Protein AF-A0A8C7BFH2-F1 (afdb_monomer_lite)

Foldseek 3Di:
DFLPDFWFKKWWKKFFDADPVRNDTDIDIDIDTGNDQVVVVVVVQVVCCVVPVGHPVGMDTPDIDTDDDPFLPDKFKKKWWKWFAAPVGIDIDIDIDIHSDQRRRVSVVQVCCCVPRVTGPVRMDTPDMDTDDLVPDDDPVSVVVVDPDDDPDDDDDDPDPDPDDDDDPDDPPDPPDDDDDDDPDDDDDDDDDDDDDDDDDDDDDDDDDDDDDDDDD

InterPro domains:
  IPR021138 Large ribosomal subunit protein eL20, eukaryota [PTHR10052] (1-149)
  IPR023573 Large ribosomal subunit protein eL20 domain [PF01775] (7-130)
  IPR028877 Large ribosomal subunit protein eL20 [MF_00273] (7-70)

Secondary structure (DSSP, 8-state):
----S--EEEEEEEEEPP-SS-SSPPPEEEEEEESSHHHHHHHHHHHHHHHH---GGGEEEEEEEEE--S-TTS-EEEEEEEEEE-SS-EEEEEEEEEESSHHHHHHHHHHHHHHHH---GGGEEEEEEEE--GGG---HHHHGGGS------PPP-------------------------------PPPP-----------------PPPPPPP--

Sequence (217 aa):
MKASGTLREYKVVGRCLPTPKCRTPPLYRMRIFAPNHVVAKSRFWYFVSQLKKMKKSSGEIVYCGQVFEKSPLRVKNFGIWLRYDSRSGTHNMYREYRDLTTAGAVTQCYRDMGARHRAQAHSIQIMKVEEIAASKCRRPAVKQFHVSAQGPAGQAQERGASLDRGAVPATPLSPSLGSCREALGLTQEPSGGLPHLSGPWKTRLRGFHPPLTHLSL

Radius of gyration: 31.18 Å; chains: 1; bounding box: 82×72×79 Å

pLDDT: mean 78.1, std 23.69, range [29.09, 97.94]

Organism: Neovison vison (NCBI:txid452646)

Structure (mmCIF, N/CA/C/O backbone):
data_AF-A0A8C7BFH2-F1
#
_entry.id   AF-A0A8C7BFH2-F1
#
loop_
_atom_site.group_PDB
_atom_site.id
_atom_site.type_symbol
_atom_site.label_atom_id
_atom_site.label_alt_id
_atom_site.label_comp_id
_atom_site.label_asym_id
_atom_site.label_entity_id
_atom_site.label_seq_id
_atom_site.pdbx_PDB_ins_code
_atom_site.Cartn_x
_atom_site.Cartn_y
_atom_site.Cartn_z
_atom_site.occupancy
_atom_site.B_iso_or_equiv
_atom_site.auth_seq_id
_atom_site.auth_comp_id
_atom_site.auth_asym_id
_atom_site.auth_atom_id
_atom_site.pdbx_PDB_model_num
ATOM 1 N N . MET A 1 1 ? 6.112 -0.346 11.624 1.00 65.50 1 MET A N 1
ATOM 2 C CA . MET A 1 1 ? 6.091 -1.569 10.784 1.00 65.50 1 MET A CA 1
ATOM 3 C C . MET A 1 1 ? 7.463 -1.718 10.147 1.00 65.50 1 MET A C 1
ATOM 5 O O . MET A 1 1 ? 7.953 -0.720 9.635 1.00 65.50 1 MET A O 1
ATOM 9 N N . LYS A 1 2 ? 8.079 -2.907 10.177 1.00 67.50 2 LYS A N 1
ATOM 10 C CA . LYS A 1 2 ? 9.203 -3.239 9.285 1.00 67.50 2 LYS A CA 1
ATOM 11 C C . LYS A 1 2 ? 8.601 -3.777 7.981 1.00 67.50 2 LYS A C 1
ATOM 13 O O . LYS A 1 2 ? 7.796 -4.701 8.039 1.00 67.50 2 LYS A O 1
ATOM 18 N N . ALA A 1 3 ? 8.923 -3.180 6.834 1.00 71.12 3 ALA A N 1
ATOM 19 C CA . ALA A 1 3 ? 8.501 -3.697 5.528 1.00 71.12 3 ALA A CA 1
ATOM 20 C C . ALA A 1 3 ? 9.452 -4.824 5.096 1.00 71.12 3 ALA A C 1
ATOM 22 O O . ALA A 1 3 ? 10.246 -4.662 4.174 1.00 71.12 3 ALA A O 1
ATOM 23 N N . SER A 1 4 ? 9.437 -5.934 5.833 1.00 73.88 4 SER A N 1
ATOM 24 C CA . SER A 1 4 ? 10.199 -7.135 5.494 1.00 73.88 4 SER A CA 1
ATOM 25 C C . SER A 1 4 ? 9.353 -8.078 4.640 1.00 73.88 4 SER A C 1
ATOM 27 O O . SER A 1 4 ? 8.153 -8.231 4.872 1.00 73.88 4 SER A O 1
ATOM 29 N N . GLY A 1 5 ? 9.994 -8.727 3.669 1.00 85.38 5 GLY A N 1
ATOM 30 C CA . GLY A 1 5 ? 9.337 -9.659 2.755 1.00 85.38 5 GLY A CA 1
ATOM 31 C C . GLY A 1 5 ? 8.502 -8.975 1.671 1.00 85.38 5 GLY A C 1
ATOM 32 O O . GLY A 1 5 ? 8.760 -7.830 1.287 1.00 85.38 5 GLY A O 1
ATOM 33 N N . THR A 1 6 ? 7.530 -9.720 1.151 1.00 89.50 6 THR A N 1
ATOM 34 C CA . THR A 1 6 ? 6.584 -9.265 0.127 1.00 89.50 6 THR A CA 1
ATOM 35 C C . THR A 1 6 ? 5.286 -8.846 0.802 1.00 89.50 6 THR A C 1
ATOM 37 O O . THR A 1 6 ? 4.694 -9.618 1.560 1.00 89.50 6 THR A O 1
ATOM 40 N N . LEU A 1 7 ? 4.848 -7.611 0.557 1.00 94.06 7 LEU A N 1
ATOM 41 C CA . LEU A 1 7 ? 3.584 -7.118 1.092 1.00 94.06 7 LEU A CA 1
ATOM 42 C C . LEU A 1 7 ? 2.412 -7.793 0.382 1.00 94.06 7 LEU A C 1
ATOM 44 O O . LEU A 1 7 ? 2.510 -8.195 -0.774 1.00 94.06 7 LEU A O 1
ATOM 48 N N . ARG A 1 8 ? 1.285 -7.882 1.082 1.00 95.25 8 ARG A N 1
ATOM 49 C CA . ARG A 1 8 ? 0.007 -8.354 0.550 1.00 95.25 8 ARG A CA 1
ATOM 50 C C . ARG A 1 8 ? -1.004 -7.222 0.617 1.00 95.25 8 ARG A C 1
ATOM 52 O O . ARG A 1 8 ? -0.947 -6.386 1.522 1.00 95.25 8 ARG A O 1
ATOM 59 N N . GLU A 1 9 ? -1.922 -7.195 -0.336 1.00 96.25 9 GLU A N 1
ATOM 60 C CA . GLU A 1 9 ? -3.019 -6.235 -0.350 1.00 96.25 9 GLU A CA 1
ATOM 61 C C . GLU A 1 9 ? -4.178 -6.751 0.505 1.00 96.25 9 GLU A C 1
ATOM 63 O O . GLU A 1 9 ? -4.617 -7.888 0.357 1.00 96.25 9 GLU A O 1
ATOM 68 N N . TYR A 1 10 ? -4.691 -5.90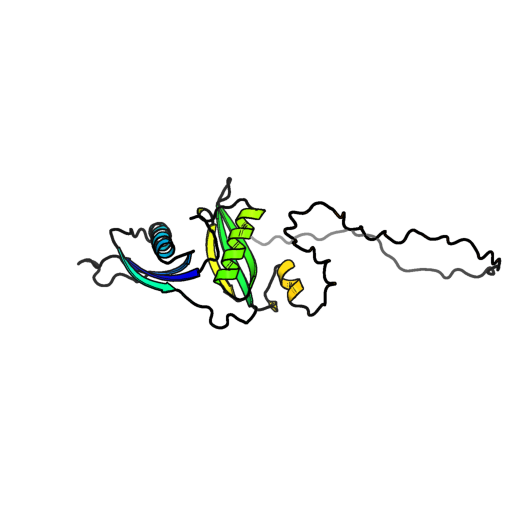8 1.395 1.00 97.44 10 TYR A N 1
ATOM 69 C CA . TYR A 1 10 ? -5.857 -6.189 2.220 1.00 97.44 10 TYR A CA 1
ATOM 70 C C . TYR A 1 10 ? -6.917 -5.117 2.018 1.00 97.44 10 TYR A C 1
ATOM 72 O O . TYR A 1 10 ? -6.645 -3.915 2.081 1.00 97.44 10 TYR A O 1
ATOM 80 N N . LYS A 1 11 ? -8.159 -5.564 1.858 1.00 97.69 11 LYS A N 1
ATOM 81 C CA . LYS A 1 11 ? -9.349 -4.732 1.987 1.00 97.69 11 LYS A CA 1
ATOM 82 C C . LYS A 1 11 ? -9.831 -4.852 3.426 1.00 97.69 11 LYS A C 1
ATOM 84 O O . LYS A 1 11 ? -10.303 -5.912 3.837 1.00 97.69 11 LYS A O 1
ATOM 89 N N . VAL A 1 12 ? -9.721 -3.760 4.176 1.00 97.94 12 VAL A N 1
ATOM 90 C CA . VAL A 1 12 ? -10.192 -3.679 5.562 1.00 97.94 12 VAL A CA 1
ATOM 91 C C . VAL A 1 12 ? -11.379 -2.729 5.624 1.00 97.94 12 VAL A C 1
ATOM 93 O O . VAL A 1 12 ? -11.316 -1.616 5.099 1.00 97.94 12 VAL A O 1
ATOM 96 N N . VAL A 1 13 ? -12.468 -3.181 6.236 1.00 97.69 13 VAL A N 1
ATOM 97 C CA . VAL A 1 13 ? -13.683 -2.401 6.460 1.00 97.69 13 VAL A CA 1
ATOM 98 C C . VAL A 1 13 ? -13.976 -2.380 7.950 1.00 97.69 13 VAL A C 1
ATOM 100 O O . VAL A 1 13 ? -14.021 -3.433 8.583 1.00 97.69 13 VAL A O 1
ATOM 103 N N . GLY A 1 14 ? -14.197 -1.196 8.505 1.00 97.12 14 GLY A N 1
ATOM 104 C CA . GLY A 1 14 ? -14.573 -1.029 9.905 1.00 97.12 14 GLY A CA 1
ATOM 105 C C . GLY A 1 14 ? -15.531 0.134 10.104 1.00 97.12 14 GLY A C 1
ATOM 106 O O . GLY A 1 14 ? -15.733 0.949 9.203 1.00 97.12 14 GLY A O 1
ATOM 107 N N . ARG A 1 15 ? -16.127 0.193 11.289 1.00 96.06 15 ARG A N 1
ATOM 108 C CA . ARG A 1 15 ? -17.100 1.212 11.694 1.00 96.06 15 ARG A CA 1
ATOM 109 C C . ARG A 1 15 ? -16.980 1.500 13.186 1.00 96.06 15 ARG A C 1
ATOM 111 O O . ARG A 1 15 ? -16.354 0.734 13.919 1.00 96.06 15 ARG A O 1
ATOM 118 N N . CYS A 1 16 ? -17.595 2.589 13.632 1.00 95.50 16 CYS A N 1
ATOM 119 C CA . CYS A 1 16 ? -17.850 2.798 15.055 1.00 95.50 16 CYS A CA 1
ATOM 120 C C . CYS A 1 16 ? -18.863 1.767 15.560 1.00 95.50 16 CYS A C 1
ATOM 122 O O . CYS A 1 16 ? -19.689 1.285 14.784 1.00 95.50 16 CYS A O 1
ATOM 124 N N . LEU A 1 17 ? -18.822 1.457 16.854 1.00 94.00 17 LEU A N 1
ATOM 125 C CA . LEU A 1 17 ? -19.864 0.642 17.467 1.00 94.00 17 LEU A CA 1
ATOM 126 C C . LEU A 1 17 ? -21.208 1.390 17.399 1.00 94.00 17 LEU A C 1
ATOM 128 O O . LEU A 1 17 ? -21.233 2.607 17.624 1.00 94.00 17 LEU A O 1
ATOM 132 N N . PRO A 1 18 ? -22.315 0.702 17.075 1.00 94.81 18 PRO A N 1
ATOM 133 C CA . PRO A 1 18 ? -23.643 1.297 17.132 1.00 94.81 18 PRO A CA 1
ATOM 134 C C . PRO A 1 18 ? -23.942 1.852 18.528 1.00 94.81 18 PRO A C 1
ATOM 136 O O . PRO A 1 18 ? -23.667 1.209 19.538 1.00 94.81 18 PRO A O 1
ATOM 139 N N . THR A 1 19 ? -24.523 3.049 18.588 1.00 93.25 19 THR A N 1
ATOM 140 C CA . THR A 1 19 ? -24.968 3.685 19.840 1.00 93.25 19 THR A CA 1
ATOM 141 C C . THR A 1 19 ? -26.445 4.062 19.730 1.00 93.25 19 THR A C 1
ATOM 143 O O . THR A 1 19 ? -26.945 4.196 18.612 1.00 93.25 19 THR A O 1
ATOM 146 N N . PRO A 1 20 ? -27.169 4.306 20.840 1.00 93.38 20 PRO A N 1
ATOM 147 C CA . PRO A 1 20 ? -28.571 4.729 20.772 1.00 93.38 20 PRO A CA 1
ATOM 148 C C . PRO A 1 20 ? -28.787 5.987 19.917 1.00 93.38 20 PRO A C 1
ATOM 150 O O . PRO A 1 20 ? -29.794 6.092 19.224 1.00 93.38 20 PRO A O 1
ATOM 153 N N . LYS A 1 21 ? -27.805 6.903 19.918 1.00 91.94 21 LYS A N 1
ATOM 154 C CA . LYS A 1 21 ? -27.800 8.133 19.109 1.00 91.94 21 LYS A CA 1
ATOM 155 C C . LYS A 1 21 ? -27.488 7.882 17.630 1.00 91.94 21 LYS A C 1
ATOM 157 O O . LYS A 1 21 ? -27.980 8.601 16.771 1.00 91.94 21 LYS A O 1
ATOM 162 N N . CYS A 1 22 ? -26.665 6.881 17.321 1.00 87.81 22 CYS A N 1
ATOM 163 C CA . CYS A 1 22 ? -26.273 6.528 15.958 1.00 87.81 22 CYS A CA 1
ATOM 164 C C . CYS A 1 22 ? -26.349 5.007 15.781 1.00 87.81 22 CYS A C 1
ATOM 166 O O . CYS A 1 22 ? -25.372 4.286 16.004 1.00 87.81 22 CYS A O 1
ATOM 168 N N . ARG A 1 23 ? -27.540 4.524 15.403 1.00 91.75 23 ARG A N 1
ATOM 169 C CA . ARG A 1 23 ? -27.826 3.088 15.241 1.00 91.75 23 ARG A CA 1
ATOM 170 C C . ARG A 1 23 ? -27.129 2.480 14.023 1.00 91.75 23 ARG A C 1
ATOM 172 O O . ARG A 1 23 ? -26.727 1.323 14.057 1.00 91.75 23 ARG A O 1
ATOM 179 N N . THR A 1 24 ? -26.953 3.264 12.961 1.00 92.81 24 THR A N 1
ATOM 180 C CA . THR A 1 24 ? -26.354 2.828 11.691 1.00 92.81 24 THR A CA 1
ATOM 181 C C . THR A 1 24 ? -25.099 3.648 11.379 1.00 92.81 24 THR A C 1
ATOM 183 O O . THR A 1 24 ? -25.146 4.562 10.550 1.00 92.81 24 THR A O 1
ATOM 186 N N . PRO A 1 25 ? -23.969 3.373 12.056 1.00 93.88 25 PRO A N 1
ATOM 187 C CA . PRO A 1 25 ? -22.732 4.100 11.814 1.00 93.88 25 PRO A CA 1
ATOM 188 C C . PRO A 1 25 ? -22.177 3.809 10.408 1.00 93.88 25 PRO A C 1
ATOM 190 O O . PRO A 1 25 ? -22.309 2.686 9.907 1.00 93.88 25 PRO A O 1
ATOM 193 N N . PRO A 1 26 ? -21.519 4.792 9.766 1.00 94.19 26 PRO A N 1
ATOM 194 C CA . PRO A 1 26 ? -20.968 4.629 8.426 1.00 94.19 26 PRO A CA 1
ATOM 195 C C . PRO A 1 26 ? -19.825 3.606 8.392 1.00 94.19 26 PRO A C 1
ATOM 197 O O . PRO A 1 26 ? -19.018 3.504 9.321 1.00 94.19 26 PRO A O 1
ATOM 200 N N . LEU A 1 27 ? -19.732 2.876 7.279 1.00 95.75 27 LEU A N 1
ATOM 201 C CA . LEU A 1 27 ? -18.658 1.921 7.009 1.00 95.75 27 LEU A CA 1
ATOM 202 C C . LEU A 1 27 ? -17.482 2.611 6.313 1.00 95.75 27 LEU A C 1
ATOM 204 O O . LEU A 1 27 ? -17.630 3.209 5.248 1.00 95.75 27 LEU A O 1
ATOM 208 N N . TYR A 1 28 ? -16.286 2.453 6.872 1.00 95.81 28 TYR A N 1
ATOM 209 C CA . TYR A 1 28 ? -15.042 2.942 6.288 1.00 95.81 28 TYR A CA 1
ATOM 210 C C . TYR A 1 28 ? -14.254 1.792 5.681 1.00 95.81 28 TYR A C 1
ATOM 212 O O . TYR A 1 28 ? -13.854 0.862 6.380 1.00 95.81 28 TYR A O 1
ATOM 220 N N . ARG A 1 29 ? -13.992 1.877 4.375 1.00 95.81 29 ARG A N 1
ATOM 221 C CA . ARG A 1 29 ? -13.181 0.911 3.627 1.00 95.81 29 ARG A CA 1
ATOM 222 C C . ARG A 1 29 ? -11.814 1.498 3.309 1.00 95.81 29 ARG A C 1
ATOM 224 O O . ARG A 1 29 ? -11.727 2.585 2.748 1.00 95.81 29 ARG A O 1
ATOM 231 N N . MET A 1 30 ? -10.762 0.729 3.560 1.00 95.19 30 MET A N 1
ATOM 232 C CA . MET A 1 30 ? -9.394 1.096 3.217 1.00 95.19 30 MET A CA 1
ATOM 233 C C . MET A 1 30 ? -8.668 -0.061 2.538 1.00 95.19 30 MET A C 1
ATOM 235 O O . MET A 1 30 ? -8.857 -1.228 2.888 1.00 95.19 30 MET A O 1
ATOM 239 N N . ARG A 1 31 ? -7.824 0.285 1.565 1.00 95.75 31 ARG A N 1
ATOM 240 C CA . ARG A 1 31 ? -6.869 -0.634 0.951 1.00 95.75 31 ARG A CA 1
ATOM 241 C C . ARG A 1 31 ? -5.529 -0.487 1.663 1.00 95.75 31 ARG A C 1
ATOM 243 O O . ARG A 1 31 ? -4.974 0.607 1.695 1.00 95.75 31 ARG A O 1
ATOM 250 N N . ILE A 1 32 ? -5.036 -1.569 2.252 1.00 95.81 32 ILE A N 1
ATOM 251 C CA . ILE A 1 32 ? -3.839 -1.573 3.095 1.00 95.81 32 ILE A CA 1
ATOM 252 C C . ILE A 1 32 ? -2.857 -2.611 2.576 1.00 95.81 32 ILE A C 1
ATOM 254 O O . ILE A 1 32 ? -3.225 -3.759 2.359 1.00 95.81 32 ILE A O 1
ATOM 258 N N . PHE A 1 33 ? -1.594 -2.219 2.440 1.00 95.62 33 PHE A N 1
ATOM 259 C CA . PHE A 1 33 ? -0.507 -3.126 2.091 1.00 95.62 33 PHE A CA 1
ATOM 260 C C . PHE A 1 33 ? 0.255 -3.506 3.359 1.00 95.62 33 PHE A C 1
ATOM 262 O O . PHE A 1 33 ? 0.771 -2.636 4.064 1.00 95.62 33 PHE A O 1
ATOM 269 N N . ALA A 1 34 ? 0.280 -4.795 3.687 1.00 94.81 34 ALA A N 1
ATOM 270 C CA . ALA A 1 34 ? 0.884 -5.296 4.917 1.00 94.81 34 ALA A CA 1
ATOM 271 C C . ALA A 1 34 ? 1.411 -6.731 4.745 1.00 94.81 34 ALA A C 1
ATOM 273 O O . ALA A 1 34 ? 0.910 -7.459 3.891 1.00 94.81 34 ALA A O 1
ATOM 274 N N . PRO A 1 35 ? 2.374 -7.184 5.571 1.00 94.12 35 PRO A N 1
ATOM 275 C CA . PRO A 1 35 ? 2.860 -8.566 5.520 1.00 94.12 35 PRO A CA 1
ATOM 276 C C . PRO A 1 35 ? 1.776 -9.598 5.871 1.00 94.12 35 PRO A C 1
ATOM 278 O O . PRO A 1 35 ? 1.706 -10.671 5.280 1.00 94.12 35 PRO A O 1
ATOM 281 N N . ASN A 1 36 ? 0.901 -9.269 6.826 1.00 94.62 36 ASN A N 1
ATOM 282 C CA . ASN A 1 36 ? -0.168 -10.143 7.298 1.00 94.62 36 ASN A CA 1
ATOM 283 C C . ASN A 1 36 ? -1.418 -9.343 7.711 1.00 94.62 36 ASN A C 1
ATOM 285 O O . ASN A 1 36 ? -1.389 -8.114 7.838 1.00 94.62 36 ASN A O 1
ATOM 289 N N . HIS A 1 37 ? -2.519 -10.057 7.940 1.00 95.12 37 HIS A N 1
ATOM 290 C CA . HIS A 1 37 ? -3.811 -9.466 8.281 1.00 95.12 37 HIS A CA 1
ATOM 291 C C . HIS A 1 37 ? -3.805 -8.749 9.646 1.00 95.12 37 HIS A C 1
ATOM 293 O O . HIS A 1 37 ? -4.520 -7.763 9.818 1.00 95.12 37 HIS A O 1
ATOM 299 N N . VAL A 1 38 ? -2.991 -9.191 10.614 1.00 95.44 38 VAL A N 1
ATOM 300 C CA . VAL A 1 38 ? -2.865 -8.549 11.939 1.00 95.44 38 VAL A CA 1
ATOM 301 C C . VAL A 1 38 ? -2.291 -7.143 11.791 1.00 95.44 38 VAL A C 1
ATOM 303 O O . VAL A 1 38 ? -2.850 -6.166 12.296 1.00 95.44 38 VAL A O 1
ATOM 306 N N . VAL A 1 39 ? -1.207 -7.024 11.025 1.00 94.38 39 VAL A N 1
ATOM 307 C CA . VAL A 1 39 ? -0.581 -5.742 10.709 1.00 94.38 39 VAL A CA 1
ATOM 308 C C . VAL A 1 39 ? -1.526 -4.873 9.873 1.00 94.38 39 VAL A C 1
ATOM 310 O O . VAL A 1 39 ? -1.603 -3.669 10.117 1.00 94.38 39 VAL A O 1
ATOM 313 N N . ALA A 1 40 ? -2.301 -5.460 8.954 1.00 95.75 40 ALA A N 1
ATOM 314 C CA . ALA A 1 40 ? -3.314 -4.726 8.195 1.00 95.75 40 ALA A CA 1
ATOM 315 C C . ALA A 1 40 ? -4.385 -4.101 9.110 1.00 95.75 40 ALA A C 1
ATOM 317 O O . ALA A 1 40 ? -4.654 -2.904 9.009 1.00 95.75 40 ALA A O 1
ATOM 318 N N . LYS A 1 41 ? -4.935 -4.871 10.062 1.00 96.44 41 LYS A N 1
ATOM 319 C CA . LYS A 1 41 ? -5.888 -4.373 11.072 1.00 96.44 41 LYS A CA 1
ATOM 320 C C . LYS A 1 41 ? -5.272 -3.262 11.933 1.00 96.44 41 LYS A C 1
ATOM 322 O O . LYS A 1 41 ? -5.917 -2.250 12.185 1.00 96.44 41 LYS A O 1
ATOM 327 N N . SER A 1 42 ? -4.015 -3.413 12.353 1.00 95.38 42 SER A N 1
ATOM 328 C CA . SER A 1 42 ? -3.299 -2.381 13.120 1.00 95.38 42 SER A CA 1
ATOM 329 C C . SER A 1 42 ? -3.154 -1.071 12.331 1.00 95.38 42 SER A C 1
ATOM 331 O O . SER A 1 42 ? -3.472 0.007 12.837 1.00 95.38 42 SER A O 1
ATOM 333 N N . ARG A 1 43 ? -2.762 -1.151 11.052 1.00 93.88 43 ARG A N 1
ATOM 334 C CA . ARG A 1 43 ? -2.667 0.029 10.177 1.00 93.88 43 ARG A CA 1
ATOM 335 C C . ARG A 1 43 ? -4.018 0.670 9.895 1.00 93.88 43 ARG A C 1
ATOM 337 O O . ARG A 1 43 ? -4.076 1.892 9.803 1.00 93.88 43 ARG A O 1
ATOM 344 N N . PHE A 1 44 ? -5.087 -0.119 9.807 1.00 95.88 44 PHE A N 1
ATOM 345 C CA . PHE A 1 44 ? -6.437 0.415 9.661 1.00 95.88 44 PHE A CA 1
ATOM 346 C C . PHE A 1 44 ? -6.771 1.365 10.815 1.00 95.88 44 PHE A C 1
ATOM 348 O O . PHE A 1 44 ? -7.112 2.522 10.580 1.00 95.88 44 PHE A O 1
ATOM 355 N N . TRP A 1 45 ? -6.575 0.913 12.056 1.00 96.12 45 TRP A N 1
ATOM 356 C CA . TRP A 1 45 ? -6.824 1.735 13.241 1.00 96.12 45 TRP A CA 1
ATOM 357 C C . TRP A 1 45 ? -5.930 2.970 13.311 1.00 96.12 45 TRP A C 1
ATOM 359 O O . TRP A 1 45 ? -6.411 4.046 13.661 1.00 96.12 45 TRP A O 1
ATOM 369 N N . TYR A 1 46 ? -4.658 2.841 12.924 1.00 93.25 46 TYR A N 1
ATOM 370 C CA . TYR A 1 46 ? -3.738 3.975 12.855 1.00 93.25 46 TYR A CA 1
ATOM 371 C C . TYR A 1 46 ? -4.296 5.092 11.960 1.00 93.25 46 TYR A C 1
ATOM 373 O O . TYR A 1 46 ? -4.488 6.213 12.426 1.00 93.25 46 TYR A O 1
ATOM 381 N N . PHE A 1 47 ? -4.648 4.782 10.710 1.00 92.06 47 PHE A N 1
ATOM 382 C CA . PHE A 1 47 ? -5.133 5.795 9.771 1.00 92.06 47 PHE A CA 1
ATOM 383 C C . PHE A 1 47 ? -6.528 6.317 10.123 1.00 92.06 47 PHE A C 1
ATOM 385 O O . PHE A 1 47 ? -6.780 7.517 10.045 1.00 92.06 47 PHE A O 1
ATOM 392 N N . VAL A 1 48 ? -7.444 5.446 10.550 1.00 93.69 48 VAL A N 1
ATOM 393 C CA . VAL A 1 48 ? -8.816 5.860 10.875 1.00 93.69 48 VAL A CA 1
ATOM 394 C C . VAL A 1 48 ? -8.868 6.747 12.123 1.00 93.69 48 VAL A C 1
ATOM 396 O O . VAL A 1 48 ? -9.672 7.679 12.173 1.00 93.69 48 VAL A O 1
ATOM 399 N N . SER A 1 49 ? -7.959 6.552 13.082 1.00 93.62 49 SER A N 1
ATOM 400 C CA . SER A 1 49 ? -7.842 7.456 14.232 1.00 93.62 49 SER A CA 1
ATOM 401 C C . SER A 1 49 ? -7.406 8.870 13.828 1.00 93.62 49 SER A C 1
ATOM 403 O O . SER A 1 49 ? -7.896 9.849 14.390 1.00 93.62 49 SER A O 1
ATOM 405 N N . GLN A 1 50 ? -6.554 8.993 12.805 1.00 89.69 50 GLN A N 1
ATOM 406 C CA . GLN A 1 50 ? -6.100 10.281 12.280 1.00 89.69 50 GLN A CA 1
ATOM 407 C C . GLN A 1 50 ? -7.178 10.966 11.432 1.00 89.69 50 GLN A C 1
ATOM 409 O O . GLN A 1 50 ? -7.419 12.159 11.602 1.00 89.69 50 GLN A O 1
ATOM 414 N N . LEU A 1 51 ? -7.854 10.208 10.561 1.00 89.38 51 LEU A N 1
ATOM 415 C CA . LEU A 1 51 ? -8.791 10.742 9.565 1.00 89.38 51 LEU A CA 1
ATOM 416 C C . LEU A 1 51 ? -10.214 10.954 10.093 1.00 89.38 51 LEU A C 1
ATOM 418 O O . LEU A 1 51 ? -10.902 11.869 9.650 1.00 89.38 51 LEU A O 1
ATOM 422 N N . LYS A 1 52 ? -10.689 10.084 10.990 1.00 91.06 52 LYS A N 1
ATOM 423 C CA . LYS A 1 52 ? -12.090 10.056 11.451 1.00 91.06 52 LYS A CA 1
ATOM 424 C C . LYS A 1 52 ? -12.235 10.051 12.972 1.00 91.06 52 LYS A C 1
ATOM 426 O O . LYS A 1 52 ? -13.342 9.874 13.464 1.00 91.06 52 LYS A O 1
ATOM 431 N N . LYS A 1 53 ? -11.135 10.230 13.719 1.00 89.94 53 LYS A N 1
ATOM 432 C CA . LYS A 1 53 ? -11.106 10.259 15.198 1.00 89.94 53 LYS A CA 1
ATOM 433 C C . LYS A 1 53 ? -11.726 9.019 15.863 1.00 89.94 53 LYS A C 1
ATOM 435 O O . LYS A 1 53 ? -12.099 9.052 17.030 1.00 89.94 53 LYS A O 1
ATOM 440 N N . MET A 1 54 ? -11.789 7.905 15.137 1.00 92.56 54 MET A N 1
ATOM 441 C CA . MET A 1 54 ? -12.353 6.639 15.601 1.00 92.56 54 MET A CA 1
ATOM 442 C C . MET A 1 54 ? -11.238 5.743 16.155 1.00 92.56 54 MET A C 1
ATOM 444 O O . MET A 1 54 ? -10.200 5.551 15.517 1.00 92.56 54 MET A O 1
ATOM 448 N N . LYS A 1 55 ? -11.447 5.206 17.362 1.00 94.50 55 LYS A N 1
ATOM 449 C CA . LYS A 1 55 ? -10.469 4.391 18.098 1.00 94.50 55 LYS A CA 1
ATOM 450 C C . LYS A 1 55 ? -10.830 2.908 18.019 1.00 94.50 55 LYS A C 1
ATOM 452 O O . LYS A 1 55 ? -11.992 2.557 17.844 1.00 94.50 55 LYS A O 1
ATOM 457 N N . LYS A 1 56 ? -9.835 2.039 18.233 1.00 95.25 56 LYS A N 1
ATOM 458 C CA . LYS A 1 56 ? -10.027 0.578 18.297 1.00 95.25 56 LYS A CA 1
ATOM 459 C C . LYS A 1 56 ? -11.020 0.157 19.388 1.00 95.25 56 LYS A C 1
ATOM 461 O O . LYS A 1 56 ? -11.730 -0.815 19.198 1.00 95.25 56 LYS A O 1
ATOM 466 N N . SER A 1 57 ? -11.061 0.868 20.515 1.00 95.25 57 SER A N 1
ATOM 467 C CA . SER A 1 57 ? -11.981 0.577 21.623 1.00 95.25 57 SER A CA 1
ATOM 468 C C . SER A 1 57 ? -13.431 0.972 21.335 1.00 95.25 57 SER A C 1
ATOM 470 O O . SER A 1 57 ? -14.342 0.407 21.923 1.00 95.25 57 SER A O 1
ATOM 472 N N . SER A 1 58 ? -13.651 1.942 20.444 1.00 93.12 58 SER A N 1
ATOM 473 C CA . SER A 1 58 ? -14.969 2.507 20.134 1.00 93.12 58 SER A CA 1
ATOM 474 C C . SER A 1 58 ? -15.520 2.026 18.789 1.00 93.12 58 SER A C 1
ATOM 476 O O . SER A 1 58 ? -16.465 2.609 18.256 1.00 93.12 58 SER A O 1
ATOM 478 N N . GLY A 1 59 ? -14.887 1.028 18.180 1.00 95.44 59 GLY A N 1
ATOM 479 C CA . GLY A 1 59 ? -15.217 0.566 16.845 1.00 95.44 59 GLY A CA 1
ATOM 480 C C . GLY A 1 59 ? -14.868 -0.895 16.638 1.00 95.44 59 GLY A C 1
ATOM 481 O O . GLY A 1 59 ? -14.148 -1.509 17.418 1.00 95.44 59 GLY A O 1
ATOM 482 N N . GLU A 1 60 ? -15.339 -1.427 15.524 1.00 96.06 60 GLU A N 1
ATOM 483 C CA . GLU A 1 60 ? -15.123 -2.809 15.122 1.00 96.06 60 GLU A CA 1
ATOM 484 C C . GLU A 1 60 ? -14.660 -2.894 13.664 1.00 96.06 60 GLU A C 1
ATOM 486 O O . GLU A 1 60 ? -14.942 -2.022 12.834 1.00 96.06 60 GLU A O 1
ATOM 491 N N . ILE A 1 61 ? -13.924 -3.961 13.344 1.00 97.25 61 ILE A N 1
ATOM 492 C CA . ILE A 1 61 ? -13.588 -4.316 11.963 1.00 97.25 61 ILE A CA 1
ATOM 493 C C . ILE A 1 61 ? -14.619 -5.337 11.501 1.00 97.25 61 ILE A C 1
ATOM 495 O O . ILE A 1 61 ? -14.632 -6.459 11.991 1.00 97.25 61 ILE A O 1
ATOM 499 N N . VAL A 1 62 ? -15.438 -4.941 10.531 1.00 96.75 62 VAL A N 1
ATOM 500 C CA . VAL A 1 62 ? -16.499 -5.770 9.945 1.00 96.75 62 VAL A CA 1
ATOM 501 C C . VAL A 1 62 ? -15.918 -6.777 8.954 1.00 96.75 62 VAL A C 1
ATOM 503 O O . VAL A 1 62 ? -16.385 -7.904 8.859 1.00 96.75 62 VAL A O 1
ATOM 506 N N . TYR A 1 63 ? -14.882 -6.384 8.208 1.00 97.75 63 TYR A N 1
ATOM 507 C CA . TYR A 1 63 ? -14.264 -7.243 7.201 1.00 97.75 63 TYR A CA 1
ATOM 508 C C . TYR A 1 63 ? -12.761 -6.996 7.101 1.00 97.75 63 TYR A C 1
ATOM 510 O O . TYR A 1 63 ? -12.300 -5.855 7.080 1.00 97.75 63 TYR A O 1
ATOM 518 N N . CYS A 1 64 ? -11.985 -8.070 6.984 1.00 97.75 64 CYS A N 1
ATOM 519 C CA . CYS A 1 64 ? -10.574 -8.017 6.625 1.00 97.75 64 CYS A CA 1
ATOM 520 C C . CYS A 1 64 ? -10.275 -9.197 5.706 1.00 97.75 64 CYS A C 1
ATOM 522 O O . CYS A 1 64 ? -10.202 -10.331 6.170 1.00 97.75 64 CYS A O 1
ATOM 524 N N . GLY A 1 65 ? -10.119 -8.923 4.414 1.00 97.75 65 GLY A N 1
ATOM 525 C CA . GLY A 1 65 ? -9.821 -9.946 3.418 1.00 97.75 65 GLY A CA 1
ATOM 526 C C . GLY A 1 65 ? -8.632 -9.557 2.560 1.00 97.75 65 GLY A C 1
ATOM 527 O O . GLY A 1 65 ? -8.451 -8.380 2.230 1.00 97.75 65 GLY A O 1
ATOM 528 N N . GLN A 1 66 ? -7.820 -10.551 2.213 1.00 97.19 66 GLN A N 1
ATOM 529 C CA . GLN A 1 66 ? -6.734 -10.381 1.258 1.00 97.19 66 GLN A CA 1
ATOM 530 C C . GLN A 1 66 ? -7.317 -10.180 -0.147 1.00 97.19 66 GLN A C 1
ATOM 532 O O . GLN A 1 66 ? -8.280 -10.842 -0.530 1.00 97.19 66 GLN A O 1
ATOM 537 N N . VAL A 1 67 ? -6.747 -9.245 -0.900 1.00 96.12 67 VAL A N 1
ATOM 538 C CA . VAL A 1 67 ? -7.089 -8.990 -2.300 1.00 96.12 67 VAL A CA 1
ATOM 539 C C . VAL A 1 67 ? -6.007 -9.615 -3.168 1.00 96.12 67 VAL A C 1
ATOM 541 O O . VAL A 1 67 ? -4.816 -9.403 -2.937 1.00 96.12 67 VAL A O 1
ATOM 544 N N . PHE A 1 68 ? -6.434 -10.394 -4.155 1.00 94.31 68 PHE A N 1
ATOM 545 C CA . PHE A 1 68 ? -5.554 -11.010 -5.138 1.00 94.31 68 PHE A CA 1
ATOM 546 C C . PHE A 1 68 ? -5.658 -10.272 -6.470 1.00 94.31 68 PHE A C 1
ATOM 548 O O . PHE A 1 68 ? -6.709 -9.734 -6.826 1.00 94.31 68 PHE A O 1
ATOM 555 N N . GLU A 1 69 ? -4.544 -10.230 -7.195 1.00 93.44 69 GLU A N 1
ATOM 556 C CA . GLU A 1 69 ? -4.481 -9.612 -8.513 1.00 93.44 69 GLU A CA 1
ATOM 557 C C . GLU A 1 69 ? -5.278 -10.452 -9.521 1.00 93.44 69 GLU A C 1
ATOM 559 O O . GLU A 1 69 ? -5.160 -11.675 -9.539 1.00 93.44 69 GLU A O 1
ATOM 564 N N . LYS A 1 70 ? -6.072 -9.802 -10.382 1.00 92.06 70 LYS A N 1
ATOM 565 C CA . LYS A 1 70 ? -6.920 -10.510 -11.361 1.00 92.06 70 LYS A CA 1
ATOM 566 C C . LYS A 1 70 ? -6.110 -11.247 -12.428 1.00 92.06 70 LYS A C 1
ATOM 568 O O . LYS A 1 70 ? -6.533 -12.282 -12.922 1.00 92.06 70 LYS A O 1
ATOM 573 N N . SER A 1 71 ? -4.970 -10.679 -12.813 1.00 92.50 71 SER A N 1
ATOM 574 C CA . SER A 1 71 ? -4.125 -11.175 -13.901 1.00 92.50 71 SER A CA 1
ATOM 575 C C . SER A 1 71 ? -2.654 -11.152 -13.464 1.00 92.50 71 SER A C 1
ATOM 577 O O . SER A 1 71 ? -1.917 -10.254 -13.880 1.00 92.50 71 SER A O 1
ATOM 579 N N . PRO A 1 72 ? -2.220 -12.093 -12.605 1.00 91.69 72 PRO A N 1
ATOM 580 C CA . PRO A 1 72 ? -0.893 -12.068 -11.983 1.00 91.69 72 PRO A CA 1
ATOM 581 C C . PRO A 1 72 ? 0.253 -12.411 -12.946 1.00 91.69 72 PRO A C 1
ATOM 583 O O . PRO A 1 72 ? 1.410 -12.270 -12.580 1.00 91.69 72 PRO A O 1
ATOM 586 N N . LEU A 1 73 ? -0.046 -12.865 -14.164 1.00 93.94 73 LEU A N 1
ATOM 587 C CA . LEU A 1 73 ? 0.957 -13.189 -15.185 1.00 93.94 73 LEU A CA 1
ATOM 588 C C . LEU A 1 73 ? 1.197 -12.036 -16.168 1.00 93.94 73 LEU A C 1
ATOM 590 O O . LEU A 1 73 ? 2.120 -12.083 -16.975 1.00 93.94 73 LEU A O 1
ATOM 594 N N . ARG A 1 74 ? 0.364 -10.989 -16.116 1.00 93.81 74 ARG A N 1
ATOM 595 C CA . ARG A 1 74 ? 0.466 -9.844 -17.021 1.00 93.81 74 ARG A CA 1
ATOM 596 C C . ARG A 1 74 ? 1.288 -8.742 -16.372 1.00 93.81 74 ARG A C 1
ATOM 598 O O . ARG A 1 74 ? 0.928 -8.253 -15.305 1.00 93.81 74 ARG A O 1
ATOM 605 N N . VAL A 1 75 ? 2.333 -8.297 -17.063 1.00 94.56 75 VAL A N 1
ATOM 606 C CA . VAL A 1 75 ? 3.114 -7.126 -16.650 1.00 94.56 75 VAL A CA 1
ATOM 607 C C . VAL A 1 75 ? 2.273 -5.862 -16.805 1.00 94.56 75 VAL A C 1
ATOM 609 O O . VAL A 1 75 ? 1.657 -5.628 -17.845 1.00 94.56 75 VAL A O 1
ATOM 612 N N . LYS A 1 76 ? 2.266 -5.036 -15.762 1.00 95.19 76 LYS A N 1
ATOM 613 C CA . LYS A 1 76 ? 1.507 -3.790 -15.668 1.00 95.19 76 LYS A CA 1
ATOM 614 C C . LYS A 1 76 ? 2.417 -2.656 -15.223 1.00 95.19 76 LYS A C 1
ATOM 616 O O . LYS A 1 76 ? 3.446 -2.879 -14.585 1.00 95.19 76 LYS A O 1
ATOM 621 N N . ASN A 1 77 ? 2.009 -1.427 -15.519 1.00 96.75 77 ASN A N 1
ATOM 622 C CA . ASN A 1 77 ? 2.637 -0.241 -14.951 1.00 96.75 77 ASN A CA 1
ATOM 623 C C . ASN A 1 77 ? 1.746 0.294 -13.832 1.00 96.75 77 ASN A C 1
ATOM 625 O O . ASN A 1 77 ? 0.548 0.471 -14.029 1.00 96.75 77 ASN A O 1
ATOM 629 N N . PHE A 1 78 ? 2.326 0.582 -12.676 1.00 97.50 78 PHE A N 1
ATOM 630 C CA . PHE A 1 78 ? 1.627 1.101 -11.510 1.00 97.50 78 PHE A CA 1
ATOM 631 C C . PHE A 1 78 ? 2.139 2.490 -11.163 1.00 97.50 78 PHE A C 1
ATOM 633 O O . PHE A 1 78 ? 3.334 2.674 -10.935 1.00 97.50 78 PHE A O 1
ATOM 640 N N . GLY A 1 79 ? 1.231 3.455 -11.068 1.00 97.75 79 GLY A N 1
ATOM 641 C CA . GLY A 1 79 ? 1.494 4.745 -10.444 1.00 97.75 79 GLY A CA 1
ATOM 642 C C . GLY A 1 79 ? 1.181 4.691 -8.960 1.00 97.75 79 GLY A C 1
ATOM 643 O O . GLY A 1 79 ? 0.114 4.227 -8.558 1.00 97.75 79 GLY A O 1
ATOM 644 N N . ILE A 1 80 ? 2.107 5.181 -8.147 1.00 97.81 80 ILE A N 1
ATOM 645 C CA . ILE A 1 80 ? 2.002 5.229 -6.694 1.00 97.81 80 ILE A CA 1
ATOM 646 C C . ILE A 1 80 ? 2.168 6.675 -6.249 1.00 97.81 80 ILE A C 1
ATOM 648 O O . ILE A 1 80 ? 3.231 7.278 -6.411 1.00 97.81 80 ILE A O 1
ATOM 652 N N . TRP A 1 81 ? 1.111 7.211 -5.649 1.00 97.50 81 TRP A N 1
ATOM 653 C CA . TRP A 1 81 ? 1.128 8.490 -4.955 1.00 97.50 81 TRP A CA 1
ATOM 654 C C . TRP A 1 81 ? 1.334 8.207 -3.481 1.00 97.50 81 TRP A C 1
ATOM 656 O O . TRP A 1 81 ? 0.545 7.489 -2.858 1.00 97.50 81 T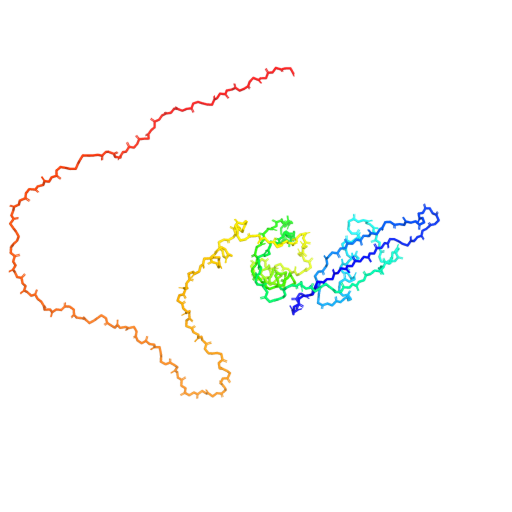RP A O 1
ATOM 666 N N . LEU A 1 82 ? 2.398 8.769 -2.930 1.00 96.62 82 LEU A N 1
ATOM 667 C CA . LEU A 1 82 ? 2.736 8.621 -1.532 1.00 96.62 82 LEU A CA 1
ATOM 668 C C . LEU A 1 82 ? 2.985 9.982 -0.897 1.00 96.62 82 LEU A C 1
ATOM 670 O O . LEU A 1 82 ? 3.533 10.890 -1.516 1.00 96.62 82 LEU A O 1
ATOM 674 N N . ARG A 1 83 ? 2.629 10.083 0.373 1.00 95.81 83 ARG A N 1
ATOM 675 C CA . ARG A 1 83 ? 3.155 11.095 1.274 1.00 95.81 83 ARG A CA 1
ATOM 676 C C . ARG A 1 83 ? 4.214 10.425 2.127 1.00 95.81 83 ARG A C 1
ATOM 678 O O . ARG A 1 83 ? 3.998 9.308 2.596 1.00 95.81 83 ARG A O 1
ATOM 685 N N . TYR A 1 84 ? 5.348 11.074 2.324 1.00 95.56 84 TYR A N 1
ATOM 686 C CA . TYR A 1 84 ? 6.335 10.595 3.276 1.00 95.56 84 TYR A CA 1
ATOM 687 C C . TYR A 1 84 ? 6.877 11.729 4.129 1.00 95.56 84 TYR A C 1
ATOM 689 O O . TYR A 1 84 ? 6.973 12.874 3.685 1.00 95.56 84 TYR A O 1
ATOM 697 N N . ASP A 1 85 ? 7.255 11.372 5.345 1.00 93.56 85 ASP A N 1
ATOM 698 C CA . ASP A 1 85 ? 7.881 12.282 6.285 1.00 93.56 85 ASP A CA 1
ATOM 699 C C . ASP A 1 85 ? 9.397 12.080 6.197 1.00 93.56 85 ASP A C 1
ATOM 701 O O . ASP A 1 85 ? 9.921 10.972 6.377 1.00 93.56 85 ASP A O 1
ATOM 705 N N . SER A 1 86 ? 10.091 13.154 5.829 1.00 92.94 86 SER A N 1
ATOM 706 C CA . SER A 1 86 ? 11.542 13.270 5.886 1.00 92.94 86 SER A CA 1
ATOM 707 C C . SER A 1 86 ? 11.969 13.729 7.284 1.00 92.94 86 SER A C 1
ATOM 709 O O . SER A 1 86 ? 11.147 13.918 8.178 1.00 92.94 86 SER A O 1
ATOM 711 N N . ARG A 1 87 ? 13.273 13.934 7.486 1.00 90.94 87 ARG A N 1
ATOM 712 C CA . ARG A 1 87 ? 13.788 14.508 8.740 1.00 90.94 87 ARG A CA 1
ATOM 713 C C . ARG A 1 87 ? 13.386 15.974 8.923 1.00 90.94 87 ARG A C 1
ATOM 715 O O . ARG A 1 87 ? 13.352 16.444 10.050 1.00 90.94 87 ARG A O 1
ATOM 722 N N . SER A 1 88 ? 13.106 16.675 7.826 1.00 94.12 88 SER A N 1
ATOM 723 C CA . SER A 1 88 ? 12.875 18.122 7.812 1.00 94.12 88 SER A CA 1
ATOM 724 C C . SER A 1 88 ? 11.412 18.498 7.581 1.00 94.12 88 SER A C 1
ATOM 726 O O . SER A 1 88 ? 11.032 19.633 7.839 1.00 94.12 88 SER A O 1
ATOM 728 N N . GLY A 1 89 ? 10.581 17.583 7.080 1.00 94.94 89 GLY A N 1
ATOM 729 C CA . GLY A 1 89 ? 9.181 17.883 6.797 1.00 94.94 89 GLY A CA 1
ATOM 730 C C . GLY A 1 89 ? 8.458 16.781 6.037 1.00 94.94 89 GLY A C 1
ATOM 731 O O . GLY A 1 89 ? 8.992 15.701 5.794 1.00 94.94 89 GLY A O 1
ATOM 732 N N . THR A 1 90 ? 7.217 17.057 5.648 1.00 95.81 90 THR A N 1
ATOM 733 C CA . THR A 1 90 ? 6.357 16.089 4.958 1.00 95.81 90 THR A CA 1
ATOM 734 C C . THR A 1 90 ? 6.276 16.417 3.474 1.00 95.81 90 THR A C 1
ATOM 736 O O . THR A 1 90 ? 5.950 17.549 3.117 1.00 95.81 90 THR A O 1
ATOM 739 N N . HIS A 1 91 ? 6.510 15.439 2.604 1.00 95.81 91 HIS A N 1
ATOM 740 C CA . HIS A 1 91 ? 6.554 15.646 1.160 1.00 95.81 91 HIS A CA 1
ATOM 741 C C . HIS A 1 91 ? 5.649 14.654 0.433 1.00 95.81 91 HIS A C 1
ATOM 743 O O . HIS A 1 91 ? 5.575 13.472 0.773 1.00 95.81 91 HIS A O 1
ATOM 749 N N . ASN A 1 92 ? 4.986 15.137 -0.614 1.00 97.12 92 ASN A N 1
ATOM 750 C CA . ASN A 1 92 ? 4.235 14.291 -1.531 1.00 97.12 92 ASN A CA 1
ATOM 751 C C . ASN A 1 92 ? 5.141 13.867 -2.687 1.00 97.12 92 ASN A C 1
ATOM 753 O O . ASN A 1 92 ? 5.896 14.668 -3.235 1.00 97.12 92 ASN A O 1
ATOM 757 N N . MET A 1 93 ? 5.052 12.603 -3.075 1.00 96.69 93 MET A N 1
ATOM 758 C CA . MET A 1 93 ? 5.802 12.032 -4.179 1.00 96.69 93 MET A CA 1
ATOM 759 C C . MET A 1 93 ? 4.909 11.160 -5.045 1.00 96.69 93 MET A C 1
ATOM 761 O O . MET A 1 93 ? 3.972 10.508 -4.587 1.00 96.69 93 MET A O 1
ATOM 765 N N . TYR A 1 94 ? 5.267 11.119 -6.320 1.00 97.19 94 TYR A N 1
ATOM 766 C CA . TYR A 1 94 ? 4.683 10.221 -7.296 1.00 97.19 94 TYR A CA 1
ATOM 767 C C . TYR A 1 94 ? 5.782 9.358 -7.912 1.00 97.19 94 TYR A C 1
ATOM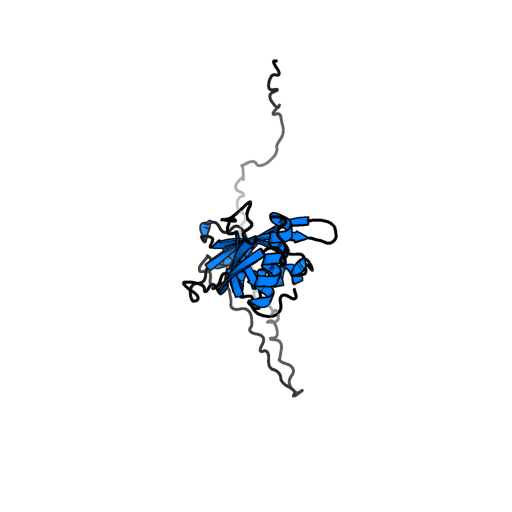 769 O O . TYR A 1 94 ? 6.788 9.883 -8.409 1.00 97.19 94 TYR A O 1
ATOM 777 N N . ARG A 1 95 ? 5.594 8.041 -7.890 1.00 96.75 95 ARG A N 1
ATOM 778 C CA . ARG A 1 95 ? 6.522 7.056 -8.450 1.00 96.75 95 ARG A CA 1
ATOM 779 C C . ARG A 1 95 ? 5.795 6.068 -9.345 1.00 96.75 95 ARG A C 1
ATOM 781 O O . ARG A 1 95 ? 4.607 5.835 -9.171 1.00 96.75 95 ARG A O 1
AT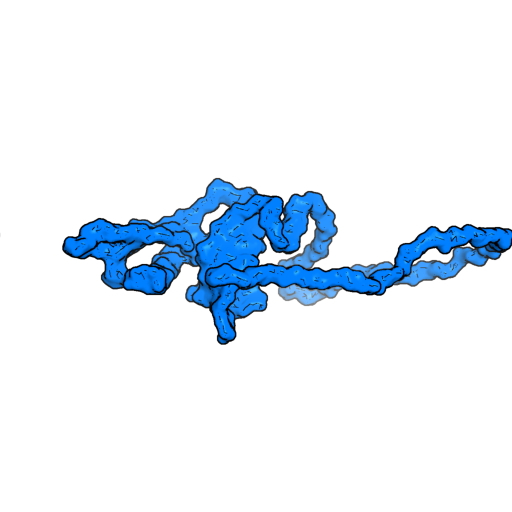OM 788 N N . GLU A 1 96 ? 6.529 5.497 -10.289 1.00 97.38 96 GLU A N 1
ATOM 789 C CA . GLU A 1 96 ? 6.012 4.507 -11.227 1.00 97.38 96 GLU A CA 1
ATOM 790 C C . GLU A 1 96 ? 6.858 3.246 -11.131 1.00 97.38 96 GLU A C 1
ATOM 792 O O . GLU A 1 96 ? 8.084 3.339 -11.064 1.00 97.38 96 GLU A O 1
ATOM 797 N N . TYR A 1 97 ? 6.200 2.093 -11.132 1.00 96.81 97 TYR A N 1
ATOM 798 C CA . TYR A 1 97 ? 6.841 0.783 -11.100 1.00 96.81 97 TYR A CA 1
ATOM 799 C C . TYR A 1 97 ? 6.208 -0.120 -12.143 1.00 96.81 97 TYR A C 1
ATOM 801 O O . TYR A 1 97 ? 5.017 -0.009 -12.427 1.00 96.81 97 TYR A O 1
ATOM 809 N N . ARG A 1 98 ? 7.005 -1.030 -12.695 1.00 95.81 98 ARG A N 1
ATOM 810 C CA . ARG A 1 98 ? 6.537 -2.068 -13.606 1.00 95.81 98 ARG A CA 1
ATOM 811 C C . ARG A 1 98 ? 6.601 -3.397 -12.863 1.00 95.81 98 ARG A C 1
ATOM 813 O O . ARG A 1 98 ? 7.664 -3.779 -12.382 1.00 95.81 98 ARG A O 1
ATOM 820 N N . ASP A 1 99 ? 5.454 -4.039 -12.685 1.00 95.56 99 ASP A N 1
ATOM 821 C CA . ASP A 1 99 ? 5.326 -5.265 -11.891 1.00 95.56 99 ASP A CA 1
ATOM 822 C C . ASP A 1 99 ? 4.114 -6.081 -12.375 1.00 95.56 99 ASP A C 1
ATOM 824 O O . ASP A 1 99 ? 3.272 -5.597 -13.131 1.00 95.56 99 ASP A O 1
ATOM 828 N N . LEU A 1 100 ? 4.028 -7.328 -11.934 1.00 94.75 100 LEU A N 1
ATOM 829 C CA . LEU A 1 100 ? 2.919 -8.246 -12.161 1.00 94.75 100 LEU A CA 1
ATOM 830 C C . LEU A 1 100 ? 1.730 -7.965 -11.233 1.00 94.75 100 LEU A C 1
ATOM 832 O O . LEU A 1 100 ? 0.578 -8.176 -11.607 1.00 94.75 100 LEU A O 1
ATOM 836 N N . THR A 1 101 ? 1.999 -7.490 -10.012 1.00 95.81 101 THR A N 1
ATOM 837 C CA . THR A 1 101 ? 0.968 -7.293 -8.982 1.00 95.81 101 THR A CA 1
ATOM 838 C C . THR A 1 101 ? 1.055 -5.924 -8.324 1.00 95.81 101 THR A C 1
ATOM 840 O O . THR A 1 101 ? 2.139 -5.369 -8.129 1.00 95.81 101 THR A O 1
ATOM 843 N N . THR A 1 102 ? -0.097 -5.414 -7.887 1.00 96.00 102 THR A N 1
ATOM 844 C CA . THR A 1 102 ? -0.179 -4.155 -7.131 1.00 96.00 102 THR A CA 1
ATOM 845 C C . THR A 1 102 ? 0.660 -4.215 -5.846 1.00 96.00 102 THR A C 1
ATOM 847 O O . THR A 1 102 ? 1.372 -3.270 -5.499 1.00 96.00 102 THR A O 1
ATOM 850 N N . ALA A 1 103 ? 0.620 -5.350 -5.142 1.00 95.50 103 ALA A N 1
ATOM 851 C CA . ALA A 1 103 ? 1.364 -5.544 -3.902 1.00 95.50 103 ALA A CA 1
ATOM 852 C C . ALA A 1 103 ? 2.887 -5.639 -4.129 1.00 95.50 103 ALA A C 1
ATOM 854 O O . ALA A 1 103 ? 3.660 -5.118 -3.317 1.00 95.50 103 ALA A O 1
ATOM 855 N N . GLY A 1 104 ? 3.317 -6.231 -5.249 1.00 95.25 104 GLY A N 1
ATOM 856 C CA . GLY A 1 104 ? 4.708 -6.220 -5.701 1.00 95.25 104 GLY A CA 1
ATOM 857 C C . GLY A 1 104 ? 5.209 -4.797 -5.938 1.00 95.25 104 GLY A C 1
ATOM 858 O O . GLY A 1 104 ? 6.186 -4.379 -5.313 1.00 95.25 104 GLY A O 1
ATOM 859 N N . ALA A 1 105 ? 4.460 -3.999 -6.705 1.00 96.31 105 ALA A N 1
ATOM 860 C CA . ALA A 1 105 ? 4.823 -2.615 -7.003 1.00 96.31 105 ALA A CA 1
ATOM 861 C C . ALA A 1 105 ? 4.951 -1.757 -5.732 1.00 96.31 105 ALA A C 1
ATOM 863 O O . ALA A 1 105 ? 5.895 -0.981 -5.575 1.00 96.31 105 ALA A O 1
ATOM 864 N N . VAL A 1 106 ? 4.037 -1.926 -4.770 1.00 96.44 106 VAL A N 1
ATOM 865 C CA . VAL A 1 106 ? 4.122 -1.233 -3.475 1.00 96.44 106 VAL A CA 1
ATOM 866 C C . VAL A 1 106 ? 5.309 -1.732 -2.648 1.00 96.44 106 VAL A C 1
ATOM 868 O O . VAL A 1 106 ? 5.986 -0.927 -2.009 1.00 96.44 106 VAL A O 1
ATOM 871 N N . THR A 1 107 ? 5.614 -3.030 -2.684 1.00 95.88 107 THR A N 1
ATOM 872 C CA . THR A 1 107 ? 6.806 -3.591 -2.027 1.00 95.88 107 THR A CA 1
ATOM 873 C C . THR A 1 107 ? 8.085 -2.975 -2.595 1.00 95.88 107 THR A C 1
ATOM 875 O O . THR A 1 107 ? 8.939 -2.531 -1.823 1.00 95.88 107 THR A O 1
ATOM 878 N N . GLN A 1 108 ? 8.199 -2.883 -3.924 1.00 95.44 108 GLN A N 1
ATOM 879 C CA . GLN A 1 108 ? 9.301 -2.178 -4.582 1.00 95.44 108 GLN A CA 1
ATOM 880 C C . GLN A 1 108 ? 9.364 -0.723 -4.117 1.00 95.44 108 GLN A C 1
ATOM 882 O O . GLN A 1 108 ? 10.432 -0.253 -3.734 1.00 95.44 108 GLN A O 1
ATOM 887 N N . CYS A 1 109 ? 8.218 -0.043 -4.027 1.00 96.12 109 CYS A N 1
ATOM 888 C CA . CYS A 1 109 ? 8.164 1.334 -3.553 1.00 96.12 109 CYS A CA 1
ATOM 889 C C . CYS A 1 109 ? 8.715 1.522 -2.140 1.00 96.12 109 CYS A C 1
ATOM 891 O O . CYS A 1 109 ? 9.473 2.462 -1.902 1.00 96.12 109 CYS A O 1
ATOM 893 N N . TYR A 1 110 ? 8.374 0.640 -1.202 1.00 95.56 110 TYR A N 1
ATOM 894 C CA . TYR A 1 110 ? 8.926 0.705 0.151 1.00 95.56 110 TYR A CA 1
ATOM 895 C C . TYR A 1 110 ? 10.446 0.497 0.164 1.00 95.56 110 TYR A C 1
ATOM 897 O O . TYR A 1 110 ? 11.149 1.222 0.870 1.00 95.56 110 TYR A O 1
ATOM 905 N N . ARG A 1 111 ? 10.965 -0.440 -0.640 1.00 94.25 111 ARG A N 1
ATOM 906 C CA . ARG A 1 111 ? 12.414 -0.690 -0.763 1.00 94.25 111 ARG A CA 1
ATOM 907 C C . ARG A 1 111 ? 13.142 0.513 -1.358 1.00 94.25 111 ARG A C 1
ATOM 909 O O . ARG A 1 111 ? 14.146 0.960 -0.814 1.00 94.25 111 ARG A O 1
ATOM 916 N N . ASP A 1 112 ? 12.582 1.089 -2.412 1.00 95.06 112 ASP A N 1
ATOM 917 C CA . ASP A 1 112 ? 13.116 2.253 -3.110 1.00 95.06 112 ASP A CA 1
ATOM 918 C C . ASP A 1 112 ? 13.180 3.507 -2.235 1.00 95.06 112 ASP A C 1
ATOM 920 O O . ASP A 1 112 ? 14.141 4.281 -2.315 1.00 95.06 112 ASP A O 1
ATOM 924 N N . MET A 1 113 ? 12.156 3.713 -1.406 1.00 95.62 113 MET A N 1
ATOM 925 C CA . MET A 1 113 ? 12.101 4.815 -0.449 1.00 95.62 113 MET A CA 1
ATOM 926 C C . MET A 1 113 ? 13.083 4.611 0.710 1.00 95.62 113 MET A C 1
ATOM 928 O O . MET A 1 113 ? 13.728 5.571 1.134 1.00 95.62 113 MET A O 1
ATOM 932 N N . GLY A 1 114 ? 13.267 3.369 1.164 1.00 93.75 114 GLY A N 1
ATOM 933 C CA . GLY A 1 114 ? 14.306 3.022 2.131 1.00 93.75 114 GLY A CA 1
ATOM 934 C C . GLY A 1 114 ? 15.716 3.259 1.585 1.00 93.75 114 GLY A C 1
ATOM 935 O O . GLY A 1 114 ? 16.536 3.875 2.256 1.00 93.75 114 GLY A O 1
ATOM 936 N N . ALA A 1 115 ? 15.985 2.842 0.347 1.00 93.94 115 ALA A N 1
ATOM 937 C CA . ALA A 1 115 ? 17.310 2.956 -0.256 1.00 93.94 115 ALA A CA 1
ATOM 938 C C . ALA A 1 115 ? 17.683 4.403 -0.614 1.00 93.94 115 ALA A C 1
ATOM 940 O O . ALA A 1 115 ? 18.759 4.873 -0.253 1.00 93.94 115 ALA A O 1
ATOM 941 N N . ARG A 1 116 ? 16.798 5.132 -1.309 1.00 94.44 116 ARG A N 1
ATOM 942 C CA . ARG A 1 116 ? 17.125 6.474 -1.830 1.00 94.44 116 ARG A CA 1
ATOM 943 C C . ARG A 1 116 ? 16.879 7.596 -0.832 1.00 94.44 116 ARG A C 1
ATOM 945 O O . ARG A 1 116 ? 17.593 8.587 -0.853 1.00 94.44 116 ARG A O 1
ATOM 952 N N . HIS A 1 117 ? 15.865 7.448 0.019 1.00 94.38 117 HIS A N 1
ATOM 953 C CA . HIS A 1 117 ? 15.414 8.515 0.921 1.00 94.38 117 HIS A CA 1
ATOM 954 C C . HIS A 1 117 ? 15.594 8.167 2.397 1.00 94.38 117 HIS A C 1
ATOM 956 O O . HIS A 1 117 ? 15.234 8.970 3.255 1.00 94.38 117 HIS A O 1
ATOM 962 N N . ARG A 1 118 ? 16.122 6.972 2.713 1.00 93.00 118 ARG A N 1
ATOM 963 C CA . ARG A 1 118 ? 16.223 6.442 4.087 1.00 93.00 118 ARG A CA 1
ATOM 964 C C . ARG A 1 118 ? 14.882 6.491 4.833 1.00 93.00 118 ARG A C 1
ATOM 966 O O . ARG A 1 118 ? 14.848 6.554 6.061 1.00 93.00 118 ARG A O 1
ATOM 973 N N . ALA A 1 119 ? 13.778 6.472 4.086 1.00 94.12 119 ALA A N 1
ATOM 974 C CA . ALA A 1 119 ? 12.438 6.565 4.633 1.00 94.12 119 ALA A CA 1
ATOM 975 C C . ALA A 1 119 ? 12.011 5.190 5.144 1.00 94.12 119 ALA A C 1
ATOM 977 O O . ALA A 1 119 ? 12.055 4.189 4.423 1.00 94.12 119 ALA A O 1
ATOM 978 N N . GLN A 1 120 ? 11.606 5.135 6.408 1.00 91.81 120 GLN A N 1
ATOM 979 C CA . GLN A 1 120 ? 11.145 3.899 7.018 1.00 91.81 120 GLN A CA 1
ATOM 980 C C . GLN A 1 120 ? 9.683 3.639 6.653 1.00 91.81 120 GLN A C 1
ATOM 982 O O . GLN A 1 120 ? 8.912 4.550 6.368 1.00 91.81 120 GLN A O 1
ATOM 987 N N . ALA A 1 121 ? 9.245 2.383 6.728 1.00 90.62 121 ALA A N 1
ATOM 988 C CA . ALA A 1 121 ? 7.883 2.038 6.319 1.00 90.62 121 ALA A CA 1
ATOM 989 C C . ALA A 1 121 ? 6.784 2.728 7.149 1.00 90.62 121 ALA A C 1
ATOM 991 O O . ALA A 1 121 ? 5.656 2.869 6.683 1.00 90.62 121 ALA A O 1
ATOM 992 N N . HIS A 1 122 ? 7.092 3.154 8.378 1.00 88.00 122 HIS A N 1
ATOM 993 C CA . HIS A 1 122 ? 6.146 3.892 9.210 1.00 88.00 122 HIS A CA 1
ATOM 994 C C . HIS A 1 122 ? 5.999 5.366 8.798 1.00 88.00 122 HIS A C 1
ATOM 996 O O . HIS A 1 122 ? 4.929 5.921 9.030 1.00 88.00 122 HIS A O 1
ATOM 1002 N N . SER A 1 123 ? 7.021 5.961 8.170 1.00 91.44 123 SER A N 1
ATOM 1003 C CA . SER A 1 123 ? 7.019 7.355 7.711 1.00 91.44 123 SER A CA 1
ATOM 1004 C C . SER A 1 123 ? 6.477 7.513 6.289 1.00 91.44 123 SER A C 1
ATOM 1006 O O . SER A 1 123 ? 6.490 8.610 5.747 1.00 91.44 123 SER A O 1
ATOM 1008 N N . ILE A 1 124 ? 5.998 6.428 5.670 1.00 93.88 124 ILE A N 1
ATOM 1009 C CA . ILE A 1 124 ? 5.432 6.422 4.318 1.00 93.88 124 ILE A CA 1
ATOM 1010 C C . ILE A 1 124 ? 3.940 6.093 4.392 1.00 93.88 124 ILE A C 1
ATOM 1012 O O . ILE A 1 124 ? 3.518 5.087 4.976 1.00 93.88 124 ILE A O 1
ATOM 1016 N N . GLN A 1 125 ? 3.141 6.921 3.732 1.00 92.88 125 GLN A N 1
ATOM 1017 C CA . GLN A 1 125 ? 1.704 6.772 3.574 1.00 92.88 125 GLN A CA 1
ATOM 1018 C C . GLN A 1 125 ? 1.380 6.648 2.084 1.00 92.88 125 GLN A C 1
ATOM 1020 O O . GLN A 1 125 ? 1.574 7.584 1.311 1.00 92.88 125 GLN A O 1
ATOM 1025 N N . ILE A 1 126 ? 0.883 5.484 1.671 1.00 94.69 126 ILE A N 1
ATOM 1026 C CA . ILE A 1 126 ? 0.414 5.273 0.300 1.00 94.69 126 ILE A CA 1
ATOM 1027 C C . ILE A 1 126 ? -0.984 5.879 0.176 1.00 94.69 126 ILE A C 1
ATOM 1029 O O . ILE A 1 126 ? -1.920 5.407 0.815 1.00 94.69 126 ILE A O 1
ATOM 1033 N N . MET A 1 127 ? -1.120 6.922 -0.641 1.00 93.69 127 MET A N 1
ATOM 1034 C CA . MET A 1 127 ? -2.383 7.636 -0.843 1.00 93.69 127 MET A CA 1
ATOM 1035 C C . MET A 1 127 ? -3.226 6.973 -1.931 1.00 93.69 127 MET A C 1
ATOM 1037 O O . MET A 1 127 ? -4.421 6.743 -1.758 1.00 93.69 127 MET A O 1
ATOM 1041 N N . LYS A 1 128 ? -2.596 6.650 -3.064 1.00 95.19 128 LYS A N 1
ATOM 1042 C CA . LYS A 1 128 ? -3.254 6.039 -4.221 1.00 95.19 128 LYS A CA 1
ATOM 1043 C C . LYS A 1 128 ? -2.285 5.103 -4.933 1.00 95.19 128 LYS A C 1
ATOM 1045 O O . LYS A 1 128 ? -1.091 5.380 -5.008 1.00 95.19 128 LYS A O 1
ATOM 1050 N N . VAL A 1 129 ? -2.828 4.013 -5.467 1.00 96.62 129 VAL A N 1
ATOM 1051 C CA . VAL A 1 129 ? -2.134 3.115 -6.400 1.00 96.62 129 VAL A CA 1
ATOM 1052 C C . VAL A 1 129 ? -3.078 2.829 -7.556 1.00 96.62 129 VAL A C 1
ATOM 1054 O O . VAL A 1 129 ? -4.245 2.511 -7.313 1.00 96.62 129 VAL A O 1
ATOM 1057 N N . GLU A 1 130 ? -2.598 2.962 -8.781 1.00 96.00 130 GLU A N 1
ATOM 1058 C CA . GLU A 1 130 ? -3.407 2.800 -9.987 1.00 96.00 130 GLU A CA 1
ATOM 1059 C C . GLU A 1 130 ? -2.590 2.138 -11.097 1.00 96.00 130 GLU A C 1
ATOM 1061 O O . GLU A 1 130 ? -1.398 2.412 -11.223 1.00 96.00 130 GLU A O 1
ATOM 1066 N N . GLU A 1 131 ? -3.224 1.266 -11.885 1.00 95.94 131 GLU A N 1
ATOM 1067 C CA . GLU A 1 131 ? -2.649 0.734 -13.125 1.00 95.94 131 GLU A CA 1
ATOM 1068 C C . GLU A 1 131 ? -2.694 1.833 -14.197 1.00 95.94 131 GLU A C 1
ATOM 1070 O O . GLU A 1 131 ? -3.737 2.436 -14.445 1.00 95.94 131 GLU A O 1
ATOM 1075 N N . ILE A 1 132 ? -1.553 2.123 -14.815 1.00 96.12 132 ILE A N 1
ATOM 1076 C CA . ILE A 1 132 ? -1.381 3.219 -15.768 1.00 96.12 132 ILE A CA 1
ATOM 1077 C C . ILE A 1 132 ? -1.090 2.642 -17.151 1.00 96.12 132 ILE A C 1
ATOM 1079 O O . ILE A 1 132 ? -0.220 1.790 -17.324 1.00 96.12 132 ILE A O 1
ATOM 1083 N N . ALA A 1 133 ? -1.803 3.141 -18.160 1.00 95.12 133 ALA A N 1
ATOM 1084 C CA . ALA A 1 133 ? -1.535 2.798 -19.552 1.00 95.12 133 ALA A CA 1
ATOM 1085 C C . ALA A 1 133 ? -0.117 3.232 -19.965 1.00 95.12 133 ALA A C 1
ATOM 1087 O O . ALA A 1 133 ? 0.356 4.291 -19.555 1.00 95.12 133 ALA A O 1
ATOM 1088 N N . ALA A 1 134 ? 0.543 2.457 -20.829 1.00 93.69 134 ALA A N 1
ATOM 1089 C CA . ALA A 1 134 ? 1.927 2.712 -21.242 1.00 93.69 134 ALA A CA 1
ATOM 1090 C C . ALA A 1 134 ? 2.164 4.134 -21.797 1.00 93.69 134 ALA A C 1
ATOM 1092 O O . ALA A 1 134 ? 3.215 4.725 -21.546 1.00 93.69 134 ALA A O 1
ATOM 1093 N N . SER A 1 135 ? 1.169 4.713 -22.477 1.00 93.38 135 SER A N 1
ATOM 1094 C CA . SER A 1 135 ? 1.201 6.083 -23.009 1.00 93.38 135 SER A CA 1
ATOM 1095 C C . SER A 1 135 ? 1.205 7.174 -21.931 1.00 93.38 135 SER A C 1
ATOM 1097 O O . SER A 1 135 ? 1.718 8.266 -22.160 1.00 93.38 135 SER A O 1
ATOM 1099 N N . LYS A 1 136 ? 0.654 6.890 -20.745 1.00 94.50 136 LYS A N 1
ATOM 1100 C CA . LYS A 1 136 ? 0.519 7.844 -19.634 1.00 94.50 136 LYS A CA 1
ATOM 1101 C C . LYS A 1 136 ? 1.677 7.784 -18.636 1.00 94.50 136 LYS A C 1
ATOM 1103 O O . LYS A 1 136 ? 1.746 8.636 -17.751 1.00 94.50 136 LYS A O 1
ATOM 1108 N N . CYS A 1 137 ? 2.579 6.810 -18.750 1.00 95.31 137 CYS A N 1
ATOM 1109 C CA . CYS A 1 137 ? 3.760 6.740 -17.892 1.00 95.31 137 CYS A CA 1
ATOM 1110 C C . CYS A 1 137 ? 4.665 7.952 -18.130 1.00 95.31 137 CYS A C 1
ATOM 1112 O O . CYS A 1 137 ? 4.899 8.361 -19.266 1.00 95.31 137 CYS A O 1
ATOM 1114 N N . ARG A 1 138 ? 5.192 8.536 -17.054 1.00 93.88 138 ARG A N 1
ATOM 1115 C CA . ARG A 1 138 ? 5.980 9.776 -17.079 1.00 93.88 138 ARG A CA 1
ATOM 1116 C C . ARG A 1 138 ? 7.453 9.530 -16.770 1.00 93.88 138 ARG A C 1
ATOM 1118 O O . ARG A 1 138 ? 8.283 10.346 -17.161 1.00 93.88 138 ARG A O 1
ATOM 1125 N N . ARG A 1 139 ? 7.799 8.441 -16.076 1.00 94.75 139 ARG A N 1
ATOM 1126 C CA . ARG A 1 139 ? 9.170 8.179 -15.611 1.00 94.75 139 ARG A CA 1
ATOM 1127 C C . ARG A 1 139 ? 10.024 7.525 -16.709 1.00 94.75 139 ARG A C 1
ATOM 1129 O O . ARG A 1 139 ? 9.639 6.463 -17.198 1.00 94.75 139 ARG A O 1
ATOM 1136 N N . PRO A 1 140 ? 11.202 8.089 -17.061 1.00 93.25 140 PRO A N 1
ATOM 1137 C CA . PRO A 1 140 ? 12.088 7.522 -18.087 1.00 93.25 140 PRO A CA 1
ATOM 1138 C C . PRO A 1 140 ? 12.454 6.055 -17.832 1.00 93.25 140 PRO A C 1
ATOM 1140 O O . PRO A 1 140 ? 12.395 5.236 -18.743 1.00 93.25 140 PRO A O 1
ATOM 1143 N N . ALA A 1 141 ? 12.714 5.711 -16.565 1.00 91.12 141 ALA A N 1
ATOM 1144 C CA . ALA A 1 141 ? 13.056 4.354 -16.147 1.00 91.12 141 ALA A CA 1
ATOM 1145 C C . ALA A 1 141 ? 11.955 3.317 -16.432 1.00 91.12 141 ALA A C 1
ATOM 1147 O O . ALA A 1 141 ? 12.268 2.142 -16.567 1.00 91.12 141 ALA A O 1
ATOM 1148 N N . VAL A 1 142 ? 10.686 3.730 -16.526 1.00 93.00 142 VAL A N 1
ATOM 1149 C CA . VAL A 1 142 ? 9.573 2.841 -16.902 1.00 93.00 142 VAL A CA 1
ATOM 1150 C C . VAL A 1 142 ? 9.347 2.877 -18.414 1.00 93.00 142 VAL A C 1
ATOM 1152 O O . VAL A 1 142 ? 9.163 1.831 -19.028 1.00 93.00 142 VAL A O 1
ATOM 1155 N N . LYS A 1 143 ? 9.439 4.064 -19.031 1.00 92.69 143 LYS A N 1
ATOM 1156 C CA . LYS A 1 143 ? 9.242 4.256 -20.477 1.00 92.69 143 LYS A CA 1
ATOM 1157 C C . LYS A 1 143 ? 10.182 3.416 -21.342 1.00 92.69 143 LYS A C 1
ATOM 1159 O O . LYS A 1 143 ? 9.744 2.928 -22.378 1.00 92.69 143 LYS A O 1
ATOM 1164 N N . GLN A 1 144 ? 11.434 3.224 -20.921 1.00 90.88 144 GLN A N 1
ATOM 1165 C CA . GLN A 1 144 ? 12.411 2.425 -21.676 1.00 90.88 144 GLN A CA 1
ATOM 1166 C C . GLN A 1 144 ? 11.939 0.984 -21.939 1.00 90.88 144 GLN A C 1
ATOM 1168 O O . GLN A 1 144 ? 12.287 0.405 -22.957 1.00 90.88 144 GLN A O 1
ATOM 1173 N N . PHE A 1 145 ? 11.090 0.427 -21.069 1.00 88.50 145 PHE A N 1
ATOM 1174 C CA . PHE A 1 145 ? 10.574 -0.940 -21.195 1.00 88.50 145 PHE A CA 1
ATOM 1175 C C . PHE A 1 145 ? 9.310 -1.051 -22.057 1.00 88.50 145 PHE A C 1
ATOM 1177 O O . PHE A 1 145 ? 8.719 -2.127 -22.146 1.00 88.50 145 PHE A O 1
ATOM 1184 N N . HIS A 1 146 ? 8.826 0.055 -22.627 1.00 87.44 146 HIS A N 1
ATOM 1185 C CA . HIS A 1 146 ? 7.656 0.048 -23.510 1.00 87.44 146 HIS A CA 1
ATOM 1186 C C . HIS A 1 146 ? 8.030 -0.170 -24.975 1.00 87.44 146 HIS A C 1
ATOM 1188 O O . HIS A 1 146 ? 7.170 -0.544 -25.766 1.00 87.44 146 HIS A O 1
ATOM 1194 N N . VAL A 1 147 ? 9.290 0.083 -25.325 1.00 79.56 147 VAL A N 1
ATOM 1195 C CA . VAL A 1 147 ? 9.818 -0.088 -26.676 1.00 79.56 147 VAL A CA 1
ATOM 1196 C C . VAL A 1 147 ? 10.470 -1.464 -26.759 1.00 79.56 147 VAL A C 1
ATOM 1198 O O . VAL A 1 147 ? 11.184 -1.866 -25.845 1.00 79.56 147 VAL A O 1
ATOM 1201 N N . SER A 1 148 ? 10.250 -2.178 -27.858 1.00 65.00 148 SER A N 1
ATOM 1202 C CA . SER A 1 148 ? 10.764 -3.530 -28.127 1.00 65.00 148 SER A CA 1
ATOM 1203 C C . SER A 1 148 ? 12.283 -3.593 -28.367 1.00 65.00 148 SER A C 1
ATOM 1205 O O . SER A 1 148 ? 12.759 -4.503 -29.041 1.00 65.00 148 SER A O 1
ATOM 1207 N N . ALA A 1 149 ? 13.051 -2.612 -27.891 1.00 56.81 149 ALA A N 1
ATOM 1208 C CA . ALA A 1 149 ? 14.479 -2.542 -28.147 1.00 56.81 149 ALA A CA 1
ATOM 1209 C C . ALA A 1 149 ? 15.203 -3.609 -27.314 1.00 56.81 149 ALA A C 1
ATOM 1211 O O . ALA A 1 149 ? 15.244 -3.540 -26.084 1.00 56.81 149 ALA A O 1
ATOM 1212 N N . GLN A 1 150 ? 15.763 -4.602 -28.004 1.00 53.75 150 GLN A N 1
ATOM 1213 C CA . GLN A 1 150 ? 16.693 -5.576 -27.446 1.00 53.75 150 GLN A CA 1
ATOM 1214 C C . GLN A 1 150 ? 17.944 -4.824 -26.981 1.00 53.75 150 GLN A C 1
ATOM 1216 O O . GLN A 1 150 ? 18.814 -4.478 -27.775 1.00 53.75 150 GLN A O 1
ATOM 1221 N N . GLY A 1 151 ? 18.005 -4.506 -25.689 1.00 60.34 151 GLY A N 1
ATOM 1222 C CA . GLY A 1 151 ? 19.244 -4.043 -25.078 1.00 60.34 151 GLY A CA 1
ATOM 1223 C C . GLY A 1 151 ? 20.272 -5.179 -25.086 1.00 60.34 151 GLY A C 1
ATOM 1224 O O . GLY A 1 151 ? 19.879 -6.339 -24.928 1.00 60.34 151 GLY A O 1
ATOM 1225 N N . PRO A 1 152 ? 21.573 -4.889 -25.256 1.00 61.50 152 PRO A N 1
ATOM 1226 C CA . PRO A 1 152 ? 22.600 -5.912 -25.122 1.00 61.50 152 PRO A CA 1
ATOM 1227 C C . PRO A 1 152 ? 22.510 -6.521 -23.718 1.00 61.50 152 PRO A C 1
ATOM 1229 O O . PRO A 1 152 ? 22.434 -5.799 -22.720 1.00 61.50 152 PRO A O 1
ATOM 1232 N N . ALA A 1 153 ? 22.468 -7.852 -23.645 1.00 59.78 153 ALA A N 1
ATOM 1233 C CA . ALA A 1 153 ? 22.460 -8.565 -22.377 1.00 59.78 153 ALA A CA 1
ATOM 1234 C C . ALA A 1 153 ? 23.729 -8.192 -21.595 1.00 59.78 153 ALA A C 1
ATOM 1236 O O . ALA A 1 153 ? 24.845 -8.448 -22.045 1.00 59.78 153 ALA A O 1
ATOM 1237 N N . GLY A 1 154 ? 23.560 -7.539 -20.441 1.00 60.56 154 GLY A N 1
ATOM 1238 C CA . GLY A 1 154 ? 24.670 -7.273 -19.530 1.00 60.56 154 GLY A CA 1
ATOM 1239 C C . GLY A 1 154 ? 25.298 -8.589 -19.074 1.00 60.56 154 GLY A C 1
ATOM 1240 O O . GLY A 1 154 ? 24.586 -9.575 -18.880 1.00 60.56 154 GLY A O 1
ATOM 1241 N N . GLN A 1 155 ? 26.623 -8.603 -18.920 1.00 56.97 155 GLN A N 1
ATOM 1242 C CA . GLN A 1 155 ? 27.374 -9.788 -18.505 1.00 56.97 155 GLN A CA 1
ATOM 1243 C C . GLN A 1 155 ? 26.780 -10.372 -17.215 1.00 56.97 155 GLN A C 1
ATOM 1245 O O . GLN A 1 155 ? 26.660 -9.686 -16.196 1.00 56.97 155 GLN A O 1
ATOM 1250 N N . ALA A 1 156 ? 26.366 -11.637 -17.276 1.00 54.59 156 ALA A N 1
ATOM 1251 C CA . ALA A 1 156 ? 25.876 -12.364 -16.120 1.00 54.59 156 ALA A CA 1
ATOM 1252 C C . ALA A 1 156 ? 27.047 -12.613 -15.166 1.00 54.59 156 ALA A C 1
ATOM 1254 O O . ALA A 1 156 ? 28.002 -13.299 -15.519 1.00 54.59 156 ALA A O 1
ATOM 1255 N N . GLN A 1 157 ? 26.980 -12.063 -13.955 1.00 63.78 157 GLN A N 1
ATOM 1256 C CA . GLN A 1 157 ? 27.904 -12.450 -12.898 1.00 63.78 157 GLN A CA 1
ATOM 1257 C C . GLN A 1 157 ? 27.330 -13.657 -12.162 1.00 63.78 157 GLN A C 1
ATOM 1259 O O . GLN A 1 157 ? 26.309 -13.549 -11.474 1.00 63.78 157 GLN A O 1
ATOM 1264 N N . GLU A 1 158 ? 27.978 -14.807 -12.325 1.00 63.75 158 GLU A N 1
ATOM 1265 C CA . GLU A 1 158 ? 27.635 -16.027 -11.606 1.00 63.75 158 GLU A CA 1
ATOM 1266 C C . GLU A 1 158 ? 27.748 -15.785 -10.097 1.00 63.75 158 GLU A C 1
ATOM 1268 O O . GLU A 1 158 ? 28.804 -15.434 -9.571 1.00 63.75 158 GLU A O 1
ATOM 1273 N N . ARG A 1 159 ? 26.642 -15.958 -9.367 1.00 54.59 159 ARG A N 1
ATOM 1274 C CA . ARG A 1 159 ? 26.666 -15.987 -7.900 1.00 54.59 159 ARG A CA 1
ATOM 1275 C C . ARG A 1 159 ? 26.986 -17.406 -7.446 1.00 54.59 159 ARG A C 1
ATOM 1277 O O . ARG A 1 159 ? 26.122 -18.096 -6.913 1.00 54.59 159 ARG A O 1
ATOM 1284 N N . GLY A 1 160 ? 28.218 -17.835 -7.695 1.00 46.88 160 GLY A N 1
ATOM 1285 C CA . GLY A 1 160 ? 28.765 -19.056 -7.117 1.00 46.88 160 GLY A CA 1
ATOM 1286 C C . GLY A 1 160 ? 29.091 -18.827 -5.644 1.00 46.88 160 GLY A C 1
ATOM 1287 O O . GLY A 1 160 ? 29.929 -17.994 -5.310 1.00 46.88 160 GLY A O 1
ATOM 1288 N N . ALA A 1 161 ? 28.434 -19.556 -4.744 1.00 61.22 161 ALA A N 1
ATOM 1289 C CA . ALA A 1 161 ? 28.916 -19.713 -3.376 1.00 61.22 161 ALA A CA 1
ATOM 1290 C C . ALA A 1 161 ? 30.025 -20.779 -3.379 1.00 61.22 161 ALA A C 1
ATOM 1292 O O . ALA A 1 161 ? 29.797 -21.911 -2.968 1.00 61.22 161 ALA A O 1
ATOM 1293 N N . SER A 1 162 ? 31.206 -20.452 -3.910 1.00 50.94 162 SER A N 1
ATOM 1294 C CA . SER A 1 162 ? 32.357 -21.356 -3.857 1.00 50.94 162 SER A CA 1
ATOM 1295 C C . SER A 1 162 ? 33.155 -21.095 -2.581 1.00 50.94 162 SER A C 1
ATOM 1297 O O . SER A 1 162 ? 33.807 -20.060 -2.439 1.00 50.94 162 SER A O 1
ATOM 1299 N N . LEU A 1 163 ? 33.120 -22.051 -1.653 1.00 61.34 163 LEU A N 1
ATOM 1300 C CA . LEU A 1 163 ? 34.026 -22.127 -0.501 1.00 61.34 163 LEU A CA 1
ATOM 1301 C C . LEU A 1 163 ? 35.390 -22.733 -0.868 1.00 61.34 163 LEU A C 1
ATOM 1303 O O . LEU A 1 163 ? 36.066 -23.268 0.002 1.00 61.34 163 LEU A O 1
ATOM 1307 N N . ASP A 1 164 ? 35.814 -22.628 -2.126 1.00 53.75 164 ASP A N 1
ATOM 1308 C CA . ASP A 1 164 ? 37.111 -23.139 -2.551 1.00 53.75 164 ASP A CA 1
ATOM 1309 C C . ASP A 1 164 ? 37.898 -22.044 -3.274 1.00 53.75 164 ASP A C 1
ATOM 1311 O O . ASP A 1 164 ? 37.442 -21.459 -4.261 1.00 53.75 164 ASP A O 1
ATOM 1315 N N . ARG A 1 165 ? 39.054 -21.687 -2.707 1.00 54.41 165 ARG A N 1
ATOM 1316 C CA . ARG A 1 165 ? 39.970 -20.691 -3.273 1.00 54.41 165 ARG A CA 1
ATOM 1317 C C . ARG A 1 165 ? 40.919 -21.425 -4.207 1.00 54.41 165 ARG A C 1
ATOM 1319 O O . ARG A 1 165 ? 41.743 -22.196 -3.733 1.00 54.41 165 ARG A O 1
ATOM 1326 N N . GLY A 1 166 ? 40.868 -21.128 -5.502 1.00 53.38 166 GLY A N 1
ATOM 1327 C CA . GLY A 1 166 ? 41.862 -21.694 -6.415 1.00 53.38 166 GLY A CA 1
ATOM 1328 C C . GLY A 1 166 ? 41.883 -21.200 -7.856 1.00 53.38 166 GLY A C 1
ATOM 1329 O O . GLY A 1 166 ? 42.765 -21.620 -8.592 1.00 53.38 166 GLY A O 1
ATOM 1330 N N . ALA A 1 167 ? 40.982 -20.316 -8.291 1.00 56.91 167 ALA A N 1
ATOM 1331 C CA . ALA A 1 167 ? 41.057 -19.769 -9.643 1.00 56.91 167 ALA A CA 1
ATOM 1332 C C . ALA A 1 167 ? 40.584 -18.315 -9.671 1.00 56.91 167 ALA A C 1
ATOM 1334 O O . ALA A 1 167 ? 39.441 -18.008 -9.334 1.00 56.91 167 ALA A O 1
ATOM 1335 N N . VAL A 1 168 ? 41.479 -17.411 -10.066 1.00 54.31 168 VAL A N 1
ATOM 1336 C CA . VAL A 1 168 ? 41.117 -16.038 -10.420 1.00 54.31 168 VAL A CA 1
ATOM 1337 C C . VAL A 1 168 ? 40.461 -16.102 -11.804 1.00 54.31 168 VAL A C 1
ATOM 1339 O O . VAL A 1 168 ? 41.090 -16.627 -12.724 1.00 54.31 168 VAL A O 1
ATOM 1342 N N . PRO A 1 169 ? 39.222 -15.617 -11.994 1.00 55.62 169 PRO A N 1
ATOM 1343 C CA . PRO A 1 169 ? 38.636 -15.560 -13.325 1.00 55.62 169 PRO A CA 1
ATOM 1344 C C . PRO A 1 169 ? 39.451 -14.583 -14.178 1.00 55.62 169 PRO A C 1
ATOM 1346 O O . PRO A 1 169 ? 39.636 -13.425 -13.799 1.00 55.62 169 PRO A O 1
ATOM 1349 N N . ALA A 1 170 ? 39.963 -15.057 -15.315 1.00 51.59 170 ALA A N 1
ATOM 1350 C CA . ALA A 1 170 ? 40.692 -14.226 -16.260 1.00 51.59 170 ALA A CA 1
ATOM 1351 C C . ALA A 1 170 ? 39.766 -13.119 -16.780 1.00 51.59 170 ALA A C 1
ATOM 1353 O O . ALA A 1 170 ? 38.767 -13.381 -17.451 1.00 51.59 170 ALA A O 1
ATOM 1354 N N . THR A 1 171 ? 40.091 -11.868 -16.463 1.00 53.78 171 THR A N 1
ATOM 1355 C CA . THR A 1 171 ? 39.536 -10.709 -17.157 1.00 53.78 171 THR A CA 1
ATOM 1356 C C . THR A 1 171 ? 39.843 -10.857 -18.649 1.00 53.78 171 THR A C 1
ATOM 1358 O O . THR A 1 171 ? 41.000 -11.112 -18.992 1.00 53.78 171 THR A O 1
ATOM 1361 N N . PRO A 1 172 ? 38.866 -10.687 -19.559 1.00 45.59 172 PRO A N 1
ATOM 1362 C CA . PRO A 1 172 ? 39.175 -10.618 -20.976 1.00 45.59 172 PRO A CA 1
ATOM 1363 C C . PRO A 1 172 ? 40.100 -9.420 -21.189 1.00 45.59 172 PRO A C 1
ATOM 1365 O O . PRO A 1 172 ? 39.716 -8.279 -20.919 1.00 45.59 172 PRO A O 1
ATOM 1368 N N . LEU A 1 173 ? 41.330 -9.684 -21.629 1.00 41.75 173 LEU A N 1
ATOM 1369 C CA . LEU A 1 173 ? 42.227 -8.653 -22.128 1.00 41.75 173 LEU A CA 1
ATOM 1370 C C . LEU A 1 173 ? 41.503 -7.939 -23.269 1.00 41.75 173 LEU A C 1
ATOM 1372 O O . LEU A 1 173 ? 41.189 -8.532 -24.300 1.00 41.75 173 LEU A O 1
ATOM 1376 N N . SER A 1 174 ? 41.206 -6.660 -23.052 1.00 48.38 174 SER A N 1
ATOM 1377 C CA . SER A 1 174 ? 40.853 -5.717 -24.106 1.00 48.38 174 SER A CA 1
ATOM 1378 C C . SER A 1 174 ? 41.828 -5.888 -25.275 1.00 48.38 174 SER A C 1
ATOM 1380 O O . SER A 1 174 ? 43.034 -5.941 -25.010 1.00 48.38 174 SER A O 1
ATOM 1382 N N . PRO A 1 175 ? 41.367 -5.964 -26.538 1.00 41.69 175 PRO A N 1
ATOM 1383 C CA . PRO A 1 175 ? 42.279 -6.072 -27.664 1.00 41.69 175 PRO A CA 1
ATOM 1384 C C . PRO A 1 175 ? 43.200 -4.852 -27.663 1.00 41.69 175 PRO A C 1
ATOM 1386 O O . PRO A 1 175 ? 42.760 -3.706 -27.779 1.00 41.69 175 PRO A O 1
ATOM 1389 N N . SER A 1 176 ? 44.486 -5.118 -27.457 1.00 38.50 176 SER A N 1
ATOM 1390 C CA . SER A 1 176 ? 45.560 -4.147 -27.564 1.00 38.50 176 SER A CA 1
ATOM 1391 C C . SER A 1 176 ? 45.581 -3.577 -28.978 1.00 38.50 176 SER A C 1
ATOM 1393 O O . SER A 1 176 ? 45.531 -4.331 -29.949 1.00 38.50 176 SER A O 1
ATOM 1395 N N . LEU A 1 177 ? 45.687 -2.252 -29.071 1.00 46.44 177 LEU A N 1
ATOM 1396 C CA . LEU A 1 177 ? 46.002 -1.504 -30.286 1.00 46.44 177 LEU A CA 1
ATOM 1397 C C . LEU A 1 177 ? 47.199 -2.140 -31.010 1.00 46.44 177 LEU A C 1
ATOM 1399 O O . LEU A 1 177 ? 48.351 -1.945 -30.629 1.00 46.44 177 LEU A O 1
ATOM 1403 N N . GLY A 1 178 ? 46.905 -2.913 -32.053 1.00 33.09 178 GLY A N 1
ATOM 1404 C CA . GLY A 1 178 ? 47.885 -3.461 -32.976 1.00 33.09 178 GLY A CA 1
ATOM 1405 C C . GLY A 1 178 ? 48.130 -2.488 -34.123 1.00 33.09 178 GLY A C 1
ATOM 1406 O O . GLY A 1 178 ? 47.318 -2.388 -35.031 1.00 33.09 178 GLY A O 1
ATOM 1407 N N . SER A 1 179 ? 49.255 -1.776 -34.041 1.00 36.94 179 SER A N 1
ATOM 1408 C CA . SER A 1 179 ? 50.155 -1.437 -35.152 1.00 36.94 179 SER A CA 1
ATOM 1409 C C . SER A 1 179 ? 49.524 -1.136 -36.526 1.00 36.94 179 SER A C 1
ATOM 1411 O O . SER A 1 179 ? 49.536 -1.976 -37.423 1.00 36.94 179 SER A O 1
ATOM 1413 N N . CYS A 1 180 ? 49.105 0.112 -36.753 1.00 34.31 180 CYS A N 1
ATOM 1414 C CA . CYS A 1 180 ? 49.055 0.672 -38.107 1.00 34.31 180 CYS A CA 1
ATOM 1415 C C . CYS A 1 180 ? 50.431 1.246 -38.462 1.00 34.31 180 CYS A C 1
ATOM 1417 O O . CYS A 1 180 ? 50.726 2.405 -38.168 1.00 34.31 180 CYS A O 1
ATOM 1419 N N . ARG A 1 181 ? 51.276 0.433 -39.098 1.00 33.56 181 ARG A N 1
ATOM 1420 C CA . ARG A 1 181 ? 52.469 0.913 -39.798 1.00 33.56 181 ARG A CA 1
ATOM 1421 C C . ARG A 1 181 ? 52.760 0.019 -41.000 1.00 33.56 181 ARG A C 1
ATOM 1423 O O . ARG A 1 181 ? 53.548 -0.900 -40.880 1.00 33.56 181 ARG A O 1
ATOM 1430 N N . GLU A 1 182 ? 52.098 0.307 -42.119 1.00 32.91 182 GLU A N 1
ATOM 1431 C CA . GLU A 1 182 ? 52.638 0.206 -43.486 1.00 32.91 182 GLU A CA 1
ATOM 1432 C C . GLU A 1 182 ? 51.560 0.610 -44.500 1.00 32.91 182 GLU A C 1
ATOM 1434 O O . GLU A 1 182 ? 50.590 -0.106 -44.714 1.00 32.91 182 GLU A O 1
ATOM 1439 N N . ALA A 1 183 ? 51.731 1.796 -45.084 1.00 33.25 183 ALA A N 1
ATOM 1440 C CA . ALA A 1 183 ? 51.371 2.130 -46.462 1.00 33.25 183 ALA A CA 1
ATOM 1441 C C . ALA A 1 183 ? 51.881 3.554 -46.728 1.00 33.25 183 ALA A C 1
ATOM 1443 O O . ALA A 1 183 ? 51.152 4.540 -46.632 1.00 33.25 183 ALA A O 1
ATOM 1444 N N . LEU A 1 184 ? 53.182 3.661 -47.013 1.00 37.03 184 LEU A N 1
ATOM 1445 C CA . LEU A 1 184 ? 53.718 4.794 -47.757 1.00 37.03 184 LEU A CA 1
ATOM 1446 C C . LEU A 1 184 ? 53.156 4.696 -49.178 1.00 37.03 184 LEU A C 1
ATOM 1448 O O . LEU A 1 184 ? 53.652 3.931 -49.997 1.00 37.03 184 LEU A O 1
ATOM 1452 N N . GLY A 1 185 ? 52.092 5.448 -49.434 1.00 30.11 185 GLY A N 1
ATOM 1453 C CA . GLY A 1 185 ? 51.530 5.689 -50.757 1.00 30.11 185 GLY A CA 1
ATOM 1454 C C . GLY A 1 185 ? 51.466 7.191 -50.981 1.00 30.11 185 GLY A C 1
ATOM 1455 O O . GLY A 1 185 ? 50.477 7.834 -50.644 1.00 30.11 185 GLY A O 1
ATOM 1456 N N . LEU A 1 186 ? 52.565 7.748 -51.487 1.00 34.47 186 LEU A N 1
ATOM 1457 C CA . LEU A 1 186 ? 52.609 9.080 -52.077 1.00 34.47 186 LEU A CA 1
ATOM 1458 C C . LEU A 1 186 ? 51.692 9.095 -53.303 1.00 34.47 186 LEU A C 1
ATOM 1460 O O . LEU A 1 186 ? 52.018 8.485 -54.316 1.00 34.47 186 LEU A O 1
ATOM 1464 N N . THR A 1 187 ? 50.603 9.852 -53.232 1.00 32.34 187 THR A N 1
ATOM 1465 C CA . THR A 1 187 ? 49.921 10.361 -54.425 1.00 32.34 187 THR A CA 1
ATOM 1466 C C . THR A 1 187 ? 49.440 11.777 -54.143 1.00 32.34 187 THR A C 1
ATOM 1468 O O . THR A 1 187 ? 48.763 12.034 -53.151 1.00 32.34 187 THR A O 1
ATOM 1471 N N . GLN A 1 188 ? 49.902 12.696 -54.989 1.00 30.83 188 GLN A N 1
ATOM 1472 C CA . GLN A 1 188 ? 49.522 14.103 -55.035 1.00 30.83 188 GLN A CA 1
ATOM 1473 C C . GLN A 1 188 ? 48.032 14.240 -55.361 1.00 30.83 188 GLN A C 1
ATOM 1475 O O . GLN A 1 188 ? 47.562 13.617 -56.308 1.00 30.83 188 GLN A O 1
ATOM 1480 N N . GLU A 1 189 ? 47.335 15.123 -54.647 1.00 33.06 189 GLU A N 1
ATOM 1481 C CA . GLU A 1 189 ? 46.025 15.638 -55.058 1.00 33.06 189 GLU A CA 1
ATOM 1482 C C . GLU A 1 189 ? 46.208 17.029 -55.694 1.00 33.06 189 GLU A C 1
ATOM 1484 O O . GLU A 1 189 ? 46.953 17.857 -55.151 1.00 33.06 189 GLU A O 1
ATOM 1489 N N . PRO A 1 190 ? 45.581 17.303 -56.852 1.00 37.38 190 PRO A N 1
ATOM 1490 C CA . PRO A 1 190 ? 45.776 18.537 -57.593 1.00 37.38 190 PRO A CA 1
ATOM 1491 C C . PRO A 1 190 ? 45.015 19.715 -56.972 1.00 37.38 190 PRO A C 1
ATOM 1493 O O . PRO A 1 190 ? 43.936 19.592 -56.397 1.00 37.38 190 PRO A O 1
ATOM 1496 N N . SER A 1 191 ? 45.591 20.899 -57.153 1.00 40.97 191 SER A N 1
ATOM 1497 C CA . SER A 1 191 ? 44.998 22.201 -56.867 1.00 40.97 191 SER A CA 1
ATOM 1498 C C . SER A 1 191 ? 43.661 22.404 -57.586 1.00 40.97 191 SER A C 1
ATOM 1500 O O . SER A 1 191 ? 43.619 22.374 -58.816 1.00 40.97 191 SER A O 1
ATOM 1502 N N . GLY A 1 192 ? 42.596 22.713 -56.841 1.00 34.66 192 GLY A N 1
ATOM 1503 C CA . GLY A 1 192 ? 41.322 23.119 -57.434 1.00 34.66 192 GLY A CA 1
ATOM 1504 C C . GLY A 1 192 ? 40.248 23.552 -56.431 1.00 34.66 192 GLY A C 1
ATOM 1505 O O . GLY A 1 192 ? 39.633 22.716 -55.788 1.00 34.66 192 GLY A O 1
ATOM 1506 N N . GLY A 1 193 ? 39.993 24.864 -56.367 1.00 34.09 193 GLY A N 1
ATOM 1507 C CA . GLY A 1 193 ? 38.650 25.455 -56.237 1.00 34.09 193 GLY A CA 1
ATOM 1508 C C . GLY A 1 193 ? 37.872 25.315 -54.919 1.00 34.09 193 GLY A C 1
ATOM 1509 O O . GLY A 1 193 ? 37.200 24.320 -54.677 1.00 34.09 193 GLY A O 1
ATOM 1510 N N . LEU A 1 194 ? 37.824 26.402 -54.140 1.00 42.97 194 LEU A N 1
ATOM 1511 C CA . LEU A 1 194 ? 36.817 26.635 -53.094 1.00 42.97 194 LEU A CA 1
ATOM 1512 C C . LEU A 1 194 ? 35.435 26.927 -53.711 1.00 42.97 194 LEU A C 1
ATOM 1514 O O . LEU A 1 194 ? 35.346 27.826 -54.551 1.00 42.97 194 LEU A O 1
ATOM 1518 N N . PRO A 1 195 ? 34.341 26.331 -53.204 1.00 43.09 195 PRO A N 1
ATOM 1519 C CA . PRO A 1 195 ? 33.023 26.928 -53.298 1.00 43.09 195 PRO A CA 1
ATOM 1520 C C . PRO A 1 195 ? 32.600 27.569 -51.967 1.00 43.09 195 PRO A C 1
ATOM 1522 O O . PRO A 1 195 ? 32.526 26.957 -50.904 1.00 43.09 195 PRO A O 1
ATOM 1525 N N . HIS A 1 196 ? 32.324 28.857 -52.109 1.00 38.06 196 HIS A N 1
ATOM 1526 C CA . HIS A 1 196 ? 31.601 29.803 -51.271 1.00 38.06 196 HIS A CA 1
ATOM 1527 C C . HIS A 1 196 ? 30.475 29.203 -50.390 1.00 38.06 196 HIS A C 1
ATOM 1529 O O . HIS A 1 196 ? 29.484 28.683 -50.900 1.00 38.06 196 HIS A O 1
ATOM 1535 N N . LEU A 1 197 ? 30.580 29.362 -49.063 1.00 35.41 197 LEU A N 1
ATOM 1536 C CA . LEU A 1 197 ? 29.494 29.130 -48.100 1.00 35.41 197 LEU A CA 1
ATOM 1537 C C . LEU A 1 197 ? 28.865 30.471 -47.695 1.00 35.41 197 LEU A C 1
ATOM 1539 O O . LEU A 1 197 ? 29.490 31.278 -47.011 1.00 35.41 197 LEU A O 1
ATOM 1543 N N . SER A 1 198 ? 27.609 30.689 -48.084 1.00 36.34 198 SER A N 1
ATOM 1544 C CA . SER A 1 198 ? 26.781 31.821 -47.652 1.00 36.34 198 SER A CA 1
ATOM 1545 C C . SER A 1 198 ? 25.516 31.325 -46.948 1.00 36.34 198 SER A C 1
ATOM 1547 O O . SER A 1 198 ? 24.672 30.693 -47.580 1.00 36.34 198 SER A O 1
ATOM 1549 N N . GLY A 1 199 ? 25.357 31.641 -45.658 1.00 39.53 199 GLY A N 1
ATOM 1550 C CA . GLY A 1 199 ? 24.105 31.435 -44.918 1.00 39.53 199 GLY A CA 1
ATOM 1551 C C . GLY A 1 199 ? 24.245 31.682 -43.406 1.00 39.53 199 GLY A C 1
ATOM 1552 O O . GLY A 1 199 ? 25.123 31.071 -42.802 1.00 39.53 199 GLY A O 1
ATOM 1553 N N . PRO A 1 200 ? 23.445 32.566 -42.767 1.00 42.66 200 PRO A N 1
ATOM 1554 C CA . PRO A 1 200 ? 23.842 33.206 -41.514 1.00 42.66 200 PRO A CA 1
ATOM 1555 C C . PRO A 1 200 ? 23.188 32.606 -40.258 1.00 42.66 200 PRO A C 1
ATOM 1557 O O . PRO A 1 200 ? 21.969 32.468 -40.168 1.00 42.66 200 PRO A O 1
ATOM 1560 N N . TRP A 1 201 ? 23.996 32.407 -39.214 1.00 29.09 201 TRP A N 1
ATOM 1561 C CA . TRP A 1 201 ? 23.538 32.388 -37.825 1.00 29.09 201 TRP A CA 1
ATOM 1562 C C . TRP A 1 201 ? 24.346 33.400 -37.019 1.00 29.09 201 TRP A C 1
ATOM 1564 O O . TRP A 1 201 ? 25.530 33.179 -36.775 1.00 29.09 201 TRP A O 1
ATOM 1574 N N . LYS A 1 202 ? 23.701 34.479 -36.558 1.00 33.03 202 LYS A N 1
ATOM 1575 C CA . LYS A 1 202 ? 23.960 35.068 -35.234 1.00 33.03 202 LYS A CA 1
ATOM 1576 C C . LYS A 1 202 ? 22.948 36.161 -34.874 1.00 33.03 202 LYS A C 1
ATOM 1578 O O . LYS A 1 202 ? 22.654 37.040 -35.672 1.00 33.03 202 LYS A O 1
ATOM 1583 N N . THR A 1 203 ? 22.552 36.105 -33.595 1.00 42.41 203 THR A N 1
ATOM 1584 C CA . THR A 1 203 ? 22.094 37.197 -32.700 1.00 42.41 203 THR A CA 1
ATOM 1585 C C . THR A 1 203 ? 20.765 37.881 -33.042 1.00 42.41 203 THR A C 1
ATOM 1587 O O . THR A 1 203 ? 20.635 38.545 -34.054 1.00 42.41 203 THR A O 1
ATOM 1590 N N . ARG A 1 204 ? 19.681 37.703 -32.270 1.00 35.31 204 ARG A N 1
ATOM 1591 C CA . ARG A 1 204 ? 19.454 38.054 -30.845 1.00 35.31 204 ARG A CA 1
ATOM 1592 C C . ARG A 1 204 ? 19.683 39.544 -30.567 1.00 35.31 204 ARG A C 1
ATOM 1594 O O . ARG A 1 204 ? 20.827 39.946 -30.413 1.00 35.31 204 ARG A O 1
ATOM 1601 N N . LEU A 1 205 ? 18.577 40.287 -30.423 1.00 35.66 205 LEU A N 1
ATOM 1602 C CA . LEU A 1 205 ? 18.251 41.283 -29.379 1.00 35.66 205 LEU A CA 1
ATOM 1603 C C . LEU A 1 205 ? 17.340 42.382 -29.957 1.00 35.66 205 LEU A C 1
ATOM 1605 O O . LEU A 1 205 ? 17.816 43.225 -30.711 1.00 35.66 205 LEU A O 1
ATOM 1609 N N . ARG A 1 206 ? 16.066 42.414 -29.536 1.00 35.00 206 ARG A N 1
ATOM 1610 C CA . ARG A 1 206 ? 15.407 43.573 -28.890 1.00 35.00 206 ARG A CA 1
ATOM 1611 C C . ARG A 1 206 ? 13.882 43.402 -28.818 1.00 35.00 206 ARG A C 1
ATOM 1613 O O . ARG A 1 206 ? 13.244 43.102 -29.813 1.00 35.00 206 ARG A O 1
ATOM 1620 N N . GLY A 1 207 ? 13.351 43.675 -27.624 1.00 39.06 207 GLY A N 1
ATOM 1621 C CA . GLY A 1 207 ? 12.080 44.372 -27.419 1.00 39.06 207 GLY A CA 1
ATOM 1622 C C . GLY A 1 207 ? 10.795 43.557 -27.518 1.00 39.06 207 GLY A C 1
ATOM 1623 O O . GLY A 1 207 ? 10.214 43.478 -28.588 1.00 39.06 207 GLY A O 1
ATOM 1624 N N . PHE A 1 208 ? 10.279 43.085 -26.381 1.00 34.44 208 PHE A N 1
ATOM 1625 C CA . PHE A 1 208 ? 8.832 42.953 -26.196 1.00 34.44 208 PHE A CA 1
ATOM 1626 C C . PHE A 1 208 ? 8.454 43.369 -24.769 1.00 34.44 208 PHE A C 1
ATOM 1628 O O . PHE A 1 208 ? 8.900 42.774 -23.788 1.00 34.44 208 PHE A O 1
ATOM 1635 N N . HIS A 1 209 ? 7.679 44.451 -24.691 1.00 45.34 209 HIS A N 1
ATOM 1636 C CA . HIS A 1 209 ? 7.024 44.974 -23.494 1.00 45.34 209 HIS A CA 1
ATOM 1637 C C . HIS A 1 209 ? 5.876 44.046 -23.047 1.00 45.34 209 HIS A C 1
ATOM 1639 O O . HIS A 1 209 ? 5.233 43.436 -23.904 1.00 45.34 209 HIS A O 1
ATOM 1645 N N . PRO A 1 210 ? 5.554 43.971 -21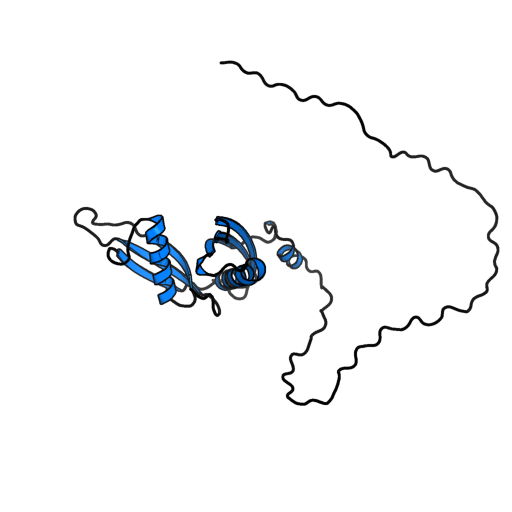.743 1.00 51.19 210 PRO A N 1
ATOM 1646 C CA . PRO A 1 210 ? 4.316 43.357 -21.271 1.00 51.19 210 PRO A CA 1
ATOM 1647 C C . PRO A 1 210 ? 3.135 44.351 -21.331 1.00 51.19 210 PRO A C 1
ATOM 1649 O O . PRO A 1 210 ? 3.333 45.534 -21.041 1.00 51.19 210 PRO A O 1
ATOM 1652 N N . PRO A 1 211 ? 1.901 43.911 -21.647 1.00 53.44 211 PRO A N 1
ATOM 1653 C CA . PRO A 1 211 ? 0.721 44.754 -21.505 1.00 53.44 211 PRO A CA 1
ATOM 1654 C C . PRO A 1 211 ? 0.209 44.758 -20.056 1.00 53.44 211 PRO A C 1
ATOM 1656 O O . PRO A 1 211 ? -0.013 43.712 -19.445 1.00 53.44 211 PRO A O 1
ATOM 1659 N N . LEU A 1 212 ? 0.008 45.968 -19.532 1.00 44.34 212 LEU A N 1
ATOM 1660 C CA . LEU A 1 212 ? -0.730 46.270 -18.308 1.00 44.34 212 LEU A CA 1
ATOM 1661 C C . LEU A 1 212 ? -2.212 45.921 -18.502 1.00 44.34 212 LEU A C 1
ATOM 1663 O O . LEU A 1 212 ? -2.866 46.463 -19.390 1.00 44.34 212 LEU A O 1
ATOM 1667 N N . THR A 1 213 ? -2.751 45.047 -17.654 1.00 55.00 213 THR A N 1
ATOM 1668 C CA . THR A 1 213 ? -4.198 44.853 -17.511 1.00 55.00 213 THR A CA 1
ATOM 1669 C C . THR A 1 213 ? -4.749 45.719 -16.381 1.00 55.00 213 THR A C 1
ATOM 1671 O O . THR A 1 213 ? -4.205 45.766 -15.281 1.00 55.00 213 THR A O 1
ATOM 1674 N N . HIS A 1 214 ? -5.842 46.384 -16.734 1.00 42.28 214 HIS A N 1
ATOM 1675 C CA . HIS A 1 214 ? -6.685 47.340 -16.027 1.00 42.28 214 HIS A CA 1
ATOM 1676 C C . HIS A 1 214 ? -7.151 46.890 -14.627 1.00 42.28 214 HIS A C 1
ATOM 1678 O O . HIS A 1 214 ? -7.639 45.772 -14.465 1.00 42.28 214 HIS A O 1
ATOM 1684 N N . LEU A 1 215 ? -7.077 47.802 -13.649 1.00 45.19 215 LEU A N 1
ATOM 1685 C CA . LEU A 1 215 ? -7.916 47.812 -12.446 1.00 45.19 215 LEU A CA 1
ATOM 1686 C C . LEU A 1 215 ? -9.131 48.706 -12.718 1.00 45.19 215 LEU A C 1
ATOM 1688 O O . LEU A 1 215 ? -8.969 49.839 -13.167 1.00 45.19 215 LEU A O 1
ATOM 1692 N N . SER A 1 216 ? -10.321 48.230 -12.368 1.00 48.38 216 SER A N 1
ATOM 1693 C CA . SER A 1 2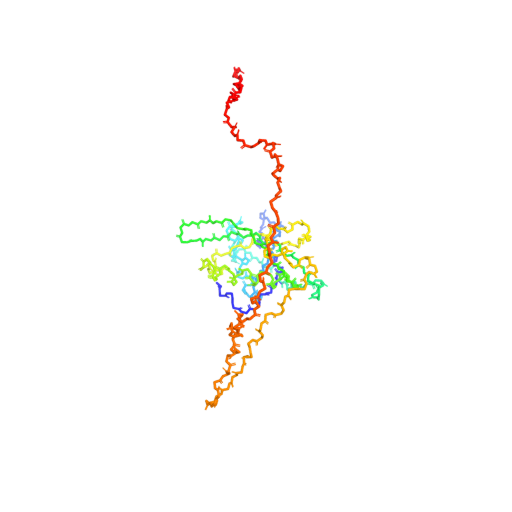16 ? -11.483 49.082 -12.110 1.00 48.38 216 SER A CA 1
ATOM 1694 C C . SER A 1 216 ? -12.476 48.336 -11.215 1.00 48.38 216 SER A C 1
ATOM 1696 O O . SER A 1 216 ? -12.988 47.301 -11.636 1.00 48.38 216 SER A O 1
ATOM 1698 N N . LEU A 1 217 ? -12.705 48.950 -10.042 1.00 47.06 217 LEU A N 1
ATOM 1699 C CA . LEU A 1 217 ? -13.741 48.764 -9.008 1.00 47.06 217 LEU A CA 1
ATOM 1700 C C . LEU A 1 217 ? -13.724 47.472 -8.177 1.00 47.06 217 LEU A C 1
ATOM 1702 O O . LEU A 1 217 ? -14.087 46.395 -8.691 1.00 47.06 217 LEU A O 1
#